Protein AF-A0A9D5IJ11-F1 (afdb_monomer_lite)

pLDDT: mean 72.85, std 23.55, range [18.84, 97.5]

Sequence (351 aa):
MVMSAFIVSEVTMSRAVAALATAEERANTYPTTGGNAFSDTAVALARAILAGDAAAAFGLADEIHESAQGSIDGLTMLGRKLYALNQRAIIARYGDRPDDDFQAIPEFTYDSAWAESADEGDWSFKEDECPKISALSCLLYQCSEGDVPNDPLYQRIQARLAVLNAEWKAGAAERAKTAATRAAERKAKERVKLLAENTHLVTKEAKPDWSSCRRAAENIRRELKRKFPGVKFSVTSDSFAGGNSIDVKWTDGPTERDVKAIAYRHSAGSFDGSTDSYNYAENVFGELFGQSKYVNCSREWTLEGVRKAYAKAHPGTQEVIDEGWYNRDYSNQDERSRIHWIRDAWNNCSL

Secondary structure (DSSP, 8-state):
---------HHHHHHHHHHHHS-STTS-------S--TTHHHHHHHHHHHS--SS---S--TTTTTT-SSSHHHHHHHHHHHHHHHHHHHHHHHTT---GGGSSPP-----THHHHS--S------TT--HHHHHHHHHHHHT-STTGGGSHHHHHHHHHHHHHHHHHHHTHHHHHHHHHHHHHHHHHHHHHHHHHHTTTSPPTTT-TTS-HHHHHHHHHHHHHHHHSTT--EEEEEEEETTEEEEEEEEESSS-HHHHHHHHGGGB-EEEETTTTEEEE---HHHHHH--BSEEEEEEE--HHHHHHHHHHHSTT------TTTTSS-TTSHHHHHHHHHHHHHHHH---

Structure (mmCIF, N/CA/C/O backbone):
data_AF-A0A9D5IJ11-F1
#
_entry.id   AF-A0A9D5IJ11-F1
#
loop_
_atom_site.group_PDB
_atom_site.id
_atom_site.type_symbol
_atom_site.label_atom_id
_atom_site.label_alt_id
_atom_site.label_comp_id
_atom_site.label_asym_id
_atom_site.label_entity_id
_atom_site.label_seq_id
_atom_site.pdbx_PDB_ins_code
_atom_site.Cartn_x
_atom_site.Cartn_y
_atom_site.Cartn_z
_atom_site.occupancy
_atom_site.B_iso_or_equiv
_atom_site.auth_seq_id
_atom_site.auth_comp_id
_atom_site.auth_asym_id
_atom_site.auth_atom_id
_atom_site.pdbx_PDB_model_num
ATOM 1 N N . MET A 1 1 ? 5.516 -29.830 -19.451 1.00 25.53 1 MET A N 1
ATOM 2 C CA . MET A 1 1 ? 4.993 -28.452 -19.349 1.00 25.53 1 MET A CA 1
ATOM 3 C C . MET A 1 1 ? 4.950 -27.904 -20.766 1.00 25.53 1 MET A C 1
ATOM 5 O O . MET A 1 1 ? 5.997 -27.682 -21.356 1.00 25.53 1 MET A O 1
ATOM 9 N N . VAL A 1 2 ? 3.761 -27.894 -21.368 1.00 18.84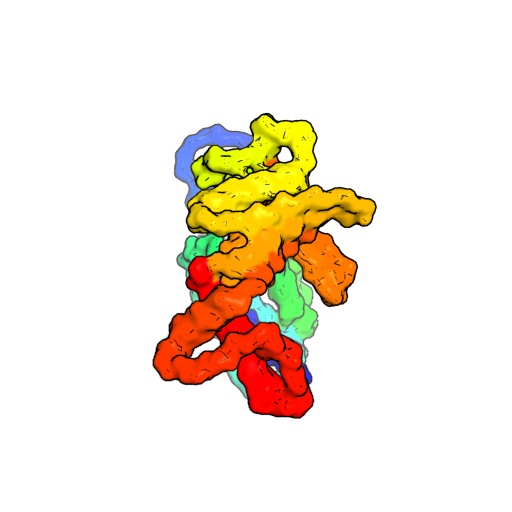 2 VAL A N 1
ATOM 10 C CA . VAL A 1 2 ? 3.538 -27.592 -22.789 1.00 18.84 2 VAL A CA 1
ATOM 11 C C . VAL A 1 2 ? 3.584 -26.072 -22.957 1.00 18.84 2 VAL A C 1
ATOM 13 O O . VAL A 1 2 ? 2.668 -25.387 -22.518 1.00 18.84 2 VAL A O 1
ATOM 16 N N . MET A 1 3 ? 4.671 -25.537 -23.518 1.00 20.62 3 MET A N 1
ATOM 17 C CA . MET A 1 3 ? 4.714 -24.145 -23.972 1.00 20.62 3 MET A CA 1
ATOM 18 C C . MET A 1 3 ? 3.955 -24.059 -25.296 1.00 20.62 3 MET A C 1
ATOM 20 O O . MET A 1 3 ? 4.459 -24.464 -26.342 1.00 20.62 3 MET A O 1
ATOM 24 N N . SER A 1 4 ? 2.716 -23.583 -25.228 1.00 21.80 4 SER A N 1
ATOM 25 C CA . SER A 1 4 ? 1.929 -23.179 -26.389 1.00 21.80 4 SER A CA 1
ATOM 26 C C . SER A 1 4 ? 2.720 -22.153 -27.207 1.00 21.80 4 SER A C 1
ATOM 28 O O . SER A 1 4 ? 3.256 -21.196 -26.647 1.00 21.80 4 SER A O 1
ATOM 30 N N . ALA A 1 5 ? 2.821 -22.375 -28.517 1.00 24.69 5 ALA A N 1
ATOM 31 C CA . ALA A 1 5 ? 3.492 -21.484 -29.454 1.00 24.69 5 ALA A CA 1
ATOM 32 C C . ALA A 1 5 ? 2.843 -20.091 -29.399 1.00 24.69 5 ALA A C 1
ATOM 34 O O . ALA A 1 5 ? 1.700 -19.915 -29.816 1.00 24.69 5 ALA A O 1
ATOM 35 N N . PHE A 1 6 ? 3.554 -19.106 -28.850 1.00 26.92 6 PHE A N 1
ATOM 36 C CA . PHE A 1 6 ? 3.141 -17.708 -28.922 1.00 26.92 6 PHE A CA 1
ATOM 37 C C . PHE A 1 6 ? 3.369 -17.219 -30.356 1.00 26.92 6 PHE A C 1
ATOM 39 O O . PHE A 1 6 ? 4.468 -16.804 -30.721 1.00 26.92 6 PHE A O 1
ATOM 46 N N . ILE A 1 7 ? 2.313 -17.311 -31.165 1.00 34.25 7 ILE A N 1
ATOM 47 C CA . ILE A 1 7 ? 2.142 -16.556 -32.408 1.00 34.25 7 ILE A CA 1
ATOM 48 C C . ILE A 1 7 ? 2.368 -15.075 -32.076 1.00 34.25 7 ILE A C 1
ATOM 50 O O . ILE A 1 7 ? 1.919 -14.598 -31.028 1.00 34.25 7 ILE A O 1
ATOM 54 N N . VAL A 1 8 ? 3.082 -14.348 -32.939 1.00 40.69 8 VAL A N 1
ATOM 55 C CA . VAL A 1 8 ? 3.222 -12.894 -32.810 1.00 40.69 8 VAL A CA 1
ATOM 56 C C . VAL A 1 8 ? 1.820 -12.301 -32.811 1.00 40.69 8 VAL A C 1
ATOM 58 O O . VAL A 1 8 ? 1.142 -12.322 -33.834 1.00 40.69 8 VAL A O 1
ATOM 61 N N . SER A 1 9 ? 1.353 -11.813 -31.661 1.00 47.53 9 SER A N 1
ATOM 62 C CA . SER A 1 9 ? 0.086 -11.092 -31.633 1.00 47.53 9 SER A CA 1
ATOM 63 C C . SER A 1 9 ? 0.200 -9.886 -32.563 1.00 47.53 9 SER A C 1
ATOM 65 O O . SER A 1 9 ? 1.250 -9.242 -32.624 1.00 47.53 9 SER A O 1
ATOM 67 N N . GLU A 1 10 ? -0.879 -9.559 -33.265 1.00 44.75 10 GLU A N 1
ATOM 68 C CA . GLU A 1 10 ? -0.991 -8.382 -34.138 1.00 44.75 10 GLU A CA 1
ATOM 69 C C . GLU A 1 10 ? -0.466 -7.104 -33.447 1.00 44.75 10 GLU A C 1
ATOM 71 O O . GLU A 1 10 ? 0.254 -6.296 -34.029 1.00 44.75 10 GLU A O 1
ATOM 76 N N . VAL A 1 11 ? -0.678 -7.015 -32.130 1.00 41.38 11 VAL A N 1
ATOM 77 C CA . VAL A 1 11 ? -0.171 -5.967 -31.232 1.00 41.38 11 VAL A CA 1
ATOM 78 C C . VAL A 1 11 ? 1.363 -5.864 -31.214 1.00 41.38 11 VAL A C 1
ATOM 80 O O . VAL A 1 11 ? 1.910 -4.762 -31.182 1.00 41.38 11 VAL A O 1
ATOM 83 N N . THR A 1 12 ? 2.083 -6.988 -31.226 1.00 45.78 12 THR A N 1
ATOM 84 C CA . THR A 1 12 ? 3.558 -7.012 -31.222 1.00 45.78 12 THR A CA 1
ATOM 85 C C . THR A 1 12 ? 4.122 -6.524 -32.562 1.00 45.78 12 THR A C 1
ATOM 87 O O . THR A 1 12 ? 5.082 -5.750 -32.572 1.00 45.78 12 THR A O 1
ATOM 90 N N . MET A 1 13 ? 3.490 -6.901 -33.681 1.00 53.03 13 MET A N 1
ATOM 91 C CA . MET A 1 13 ? 3.843 -6.434 -35.031 1.00 53.03 13 MET A CA 1
ATOM 92 C C . MET A 1 13 ? 3.615 -4.929 -35.187 1.00 53.03 13 MET A C 1
ATOM 94 O O . MET A 1 13 ? 4.540 -4.204 -35.556 1.00 53.03 13 MET A O 1
ATOM 98 N N . SER A 1 14 ? 2.428 -4.436 -34.829 1.00 49.81 14 SER A N 1
ATOM 99 C CA . SER A 1 14 ? 2.087 -3.013 -34.945 1.00 49.81 14 SER A CA 1
ATOM 100 C C . SER A 1 14 ? 3.003 -2.124 -34.096 1.00 49.81 14 SER A C 1
ATOM 102 O O . SER A 1 14 ? 3.437 -1.062 -34.545 1.00 49.81 14 SER A O 1
ATOM 104 N N . ARG A 1 15 ? 3.405 -2.582 -32.901 1.00 53.28 15 ARG A N 1
ATOM 105 C CA . ARG A 1 15 ? 4.372 -1.871 -32.042 1.00 53.28 15 ARG A CA 1
ATOM 106 C C . ARG A 1 15 ? 5.788 -1.857 -32.616 1.00 53.28 15 ARG A C 1
ATOM 108 O O . ARG A 1 15 ? 6.467 -0.838 -32.497 1.00 53.28 15 ARG A O 1
ATOM 115 N N . ALA A 1 16 ? 6.235 -2.948 -33.239 1.00 50.47 16 ALA A N 1
ATOM 116 C CA . ALA A 1 16 ? 7.531 -2.999 -33.915 1.00 50.47 16 ALA A CA 1
ATOM 117 C C . ALA A 1 16 ? 7.573 -2.034 -35.114 1.00 50.47 16 ALA A C 1
ATOM 119 O O . ALA A 1 16 ? 8.538 -1.286 -35.265 1.00 50.47 16 ALA A O 1
ATOM 120 N N . VAL A 1 17 ? 6.496 -1.981 -35.905 1.00 52.25 17 VAL A N 1
ATOM 121 C CA . VAL A 1 17 ? 6.341 -1.040 -37.026 1.00 52.25 17 VAL A CA 1
ATOM 122 C C . VAL A 1 17 ? 6.365 0.417 -36.532 1.00 52.25 17 VAL A C 1
ATOM 124 O O . VAL A 1 17 ? 7.157 1.220 -37.025 1.00 52.25 17 VAL A O 1
ATOM 127 N N . ALA A 1 18 ? 5.603 0.751 -35.485 1.00 52.31 18 ALA A N 1
ATOM 128 C CA . ALA A 1 18 ? 5.594 2.096 -34.894 1.00 52.31 18 ALA A CA 1
ATOM 129 C C . ALA A 1 18 ? 6.941 2.496 -34.246 1.00 52.31 18 ALA A C 1
ATOM 131 O O . ALA A 1 18 ? 7.345 3.663 -34.285 1.00 52.31 18 ALA A O 1
ATOM 132 N N . ALA A 1 19 ? 7.669 1.537 -33.660 1.00 48.94 19 ALA A N 1
ATOM 133 C CA . ALA A 1 19 ? 8.994 1.748 -33.073 1.00 48.94 19 ALA A CA 1
ATOM 134 C C . ALA A 1 19 ? 10.063 2.106 -34.116 1.00 48.94 19 ALA A C 1
ATOM 136 O O . ALA A 1 19 ? 10.954 2.909 -33.830 1.00 48.94 19 ALA A O 1
ATOM 137 N N . LEU A 1 20 ? 9.965 1.522 -35.313 1.00 49.28 20 LEU A N 1
ATOM 138 C CA . LEU A 1 20 ? 10.841 1.826 -36.443 1.00 49.28 20 LEU A CA 1
ATOM 139 C C . LEU A 1 20 ? 10.533 3.208 -37.051 1.00 49.28 20 LEU A C 1
ATOM 141 O O . LEU A 1 20 ? 11.452 3.861 -37.533 1.00 49.28 20 LEU A O 1
ATOM 145 N N . ALA A 1 21 ? 9.287 3.687 -36.953 1.00 45.53 21 ALA A N 1
ATOM 146 C CA . ALA A 1 21 ? 8.845 4.966 -37.521 1.00 45.53 2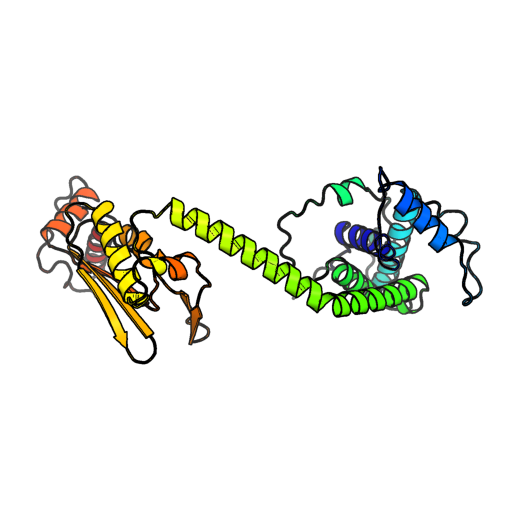1 ALA A CA 1
ATOM 147 C C . ALA A 1 21 ? 9.179 6.226 -36.680 1.00 45.53 21 ALA A C 1
ATOM 149 O O . ALA A 1 21 ? 9.302 7.315 -37.223 1.00 45.53 21 ALA A O 1
ATOM 150 N N . THR A 1 22 ? 9.344 6.118 -35.356 1.00 38.72 22 THR A N 1
ATOM 151 C CA . THR A 1 22 ? 9.439 7.266 -34.408 1.00 38.72 22 THR A CA 1
ATOM 152 C C . THR A 1 22 ? 10.877 7.658 -34.013 1.00 38.72 22 THR A C 1
ATOM 154 O O . THR A 1 22 ? 11.126 8.262 -32.972 1.00 38.72 22 THR A O 1
ATOM 157 N N . ALA A 1 23 ? 11.849 7.246 -34.815 1.00 36.94 23 ALA A N 1
ATOM 158 C CA . ALA A 1 23 ? 13.256 7.108 -34.462 1.00 36.94 23 ALA A CA 1
ATOM 159 C C . ALA A 1 23 ? 14.151 8.340 -34.664 1.00 36.94 23 ALA A C 1
ATOM 161 O O . ALA A 1 23 ? 15.265 8.359 -34.148 1.00 36.94 23 ALA A O 1
ATOM 162 N N . GLU A 1 24 ? 13.716 9.327 -35.439 1.00 41.06 24 GLU A N 1
ATOM 163 C CA . GLU A 1 24 ? 14.667 10.202 -36.141 1.00 41.06 24 GLU A CA 1
ATOM 164 C C . GLU A 1 24 ? 14.464 11.702 -35.829 1.00 41.06 24 GLU A C 1
ATOM 166 O O . GLU A 1 24 ? 15.187 12.567 -36.309 1.00 41.06 24 GLU A O 1
ATOM 171 N N 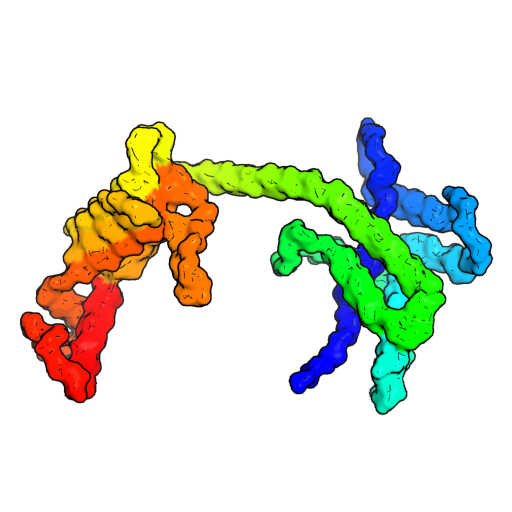. GLU A 1 25 ? 13.550 12.016 -34.905 1.00 36.78 25 GLU A N 1
ATOM 172 C CA . GLU A 1 25 ? 13.175 13.389 -34.531 1.00 36.78 25 GLU A CA 1
ATOM 173 C C . GLU A 1 25 ? 14.147 14.075 -33.534 1.00 36.78 25 GLU A C 1
ATOM 175 O O . GLU A 1 25 ? 14.065 15.280 -33.319 1.00 36.78 25 GLU A O 1
ATOM 180 N N . ARG A 1 26 ? 15.100 13.358 -32.907 1.00 32.50 26 ARG A N 1
ATOM 181 C CA . ARG A 1 26 ? 15.967 13.915 -31.833 1.00 32.50 26 ARG A CA 1
ATOM 182 C C . ARG A 1 26 ? 17.405 14.275 -32.223 1.00 32.50 26 ARG A C 1
ATOM 184 O O . ARG A 1 26 ? 18.167 14.690 -31.352 1.00 32.50 26 ARG A O 1
ATOM 191 N N . ALA A 1 27 ? 17.775 14.190 -33.500 1.00 29.59 27 ALA A N 1
ATOM 192 C CA . ALA A 1 27 ? 19.115 14.575 -33.956 1.00 29.59 27 ALA A CA 1
ATOM 193 C C . ALA A 1 27 ? 19.336 16.101 -34.096 1.00 29.59 27 ALA A C 1
ATOM 195 O O . ALA A 1 27 ? 20.455 16.507 -34.388 1.00 29.59 27 ALA A O 1
ATOM 196 N N . ASN A 1 28 ? 18.334 16.962 -33.854 1.00 29.11 28 ASN A N 1
ATOM 197 C CA . ASN A 1 28 ? 18.512 18.420 -33.919 1.00 29.11 28 ASN A CA 1
ATOM 198 C C . ASN A 1 28 ? 17.700 19.160 -32.843 1.00 29.11 28 ASN A C 1
ATOM 200 O O . ASN A 1 28 ? 16.478 19.254 -32.910 1.00 29.11 28 ASN A O 1
ATOM 204 N N . THR A 1 29 ? 18.381 19.718 -31.842 1.00 29.52 29 THR A N 1
ATOM 205 C CA . THR A 1 29 ? 17.773 20.508 -30.758 1.00 29.52 29 THR A CA 1
ATOM 206 C C . THR A 1 29 ? 17.910 22.035 -30.954 1.00 29.52 29 THR A C 1
ATOM 208 O O . THR A 1 29 ? 19.020 22.546 -30.842 1.00 29.52 29 THR A O 1
ATOM 211 N N . TYR A 1 30 ? 16.745 22.711 -31.087 1.00 23.48 30 TYR A N 1
ATOM 212 C CA . TYR A 1 30 ? 16.328 24.103 -30.716 1.00 23.48 30 TYR A CA 1
ATOM 213 C C . TYR A 1 30 ? 16.761 25.352 -31.543 1.00 23.48 30 TYR A C 1
ATOM 215 O O . TYR A 1 30 ? 17.849 25.332 -32.107 1.00 23.48 30 TYR A O 1
ATOM 223 N N . PRO A 1 31 ? 16.021 26.509 -31.519 1.00 35.62 31 PRO A N 1
ATOM 224 C CA . PRO A 1 31 ? 14.665 26.811 -31.019 1.00 35.62 31 PRO A CA 1
ATOM 225 C C . PRO A 1 31 ? 13.671 27.401 -32.068 1.00 35.62 31 PRO A C 1
ATOM 227 O O . PRO A 1 31 ? 13.989 27.684 -33.215 1.00 35.62 31 PRO A O 1
ATOM 230 N N . THR A 1 32 ? 12.440 27.567 -31.580 1.00 39.19 32 THR A N 1
ATOM 231 C CA . THR A 1 32 ? 11.119 27.886 -32.161 1.00 39.19 32 THR A CA 1
ATOM 232 C C . THR A 1 32 ? 10.932 29.185 -32.960 1.00 39.19 32 THR A C 1
ATOM 234 O O . THR A 1 32 ? 11.420 30.220 -32.520 1.00 39.19 32 THR A O 1
ATOM 237 N N . THR A 1 33 ? 9.976 29.171 -33.906 1.00 24.05 33 THR A N 1
ATOM 238 C CA . THR A 1 33 ? 8.869 30.158 -33.972 1.00 24.05 33 THR A CA 1
ATOM 239 C C . THR A 1 33 ? 7.657 29.618 -34.749 1.00 24.05 33 THR A C 1
ATOM 241 O O . THR A 1 33 ? 7.716 29.454 -35.957 1.00 24.05 33 THR A O 1
ATOM 244 N N . GLY A 1 34 ? 6.544 29.415 -34.033 1.00 29.05 34 GLY A N 1
ATOM 245 C CA . GLY A 1 34 ? 5.172 29.666 -34.502 1.00 29.05 34 GLY A CA 1
ATOM 246 C C . GLY A 1 34 ? 4.579 28.813 -35.635 1.00 29.05 34 GLY A C 1
ATOM 247 O O . GLY A 1 34 ? 4.848 29.056 -36.802 1.00 29.05 34 GLY A O 1
ATOM 248 N N . GLY A 1 35 ? 3.596 27.979 -35.274 1.00 28.22 35 GLY A N 1
ATOM 249 C CA . GLY A 1 35 ? 2.497 27.571 -36.162 1.00 28.22 35 GLY A CA 1
ATOM 250 C C . GLY A 1 35 ? 2.589 26.144 -36.708 1.00 28.22 35 GLY A C 1
ATOM 251 O O . GLY A 1 35 ? 3.567 25.793 -37.347 1.00 28.22 35 GLY A O 1
ATOM 252 N N . ASN A 1 36 ? 1.549 25.344 -36.428 1.00 35.75 36 ASN A N 1
ATOM 253 C CA . ASN A 1 36 ? 1.168 24.065 -37.055 1.00 35.75 36 ASN A CA 1
ATOM 254 C C . ASN A 1 36 ? 2.263 23.336 -37.864 1.00 35.75 36 ASN A C 1
ATOM 256 O O . ASN A 1 36 ? 2.316 23.476 -39.079 1.00 35.75 36 ASN A O 1
ATOM 260 N N . ALA A 1 37 ? 3.082 22.507 -37.206 1.00 28.45 37 ALA A N 1
ATOM 261 C CA . ALA A 1 37 ? 4.153 21.743 -37.866 1.00 28.45 37 ALA A CA 1
ATOM 262 C C . ALA A 1 37 ? 4.197 20.245 -37.488 1.00 28.45 37 ALA A C 1
ATOM 264 O O . ALA A 1 37 ? 5.209 19.583 -37.697 1.00 28.45 37 ALA A O 1
ATOM 265 N N . PHE A 1 38 ? 3.120 19.671 -36.939 1.00 25.36 38 PHE A N 1
ATOM 266 C CA . PHE A 1 38 ? 3.112 18.251 -36.545 1.00 25.36 38 PHE A CA 1
ATOM 267 C C . PHE A 1 38 ? 2.826 17.271 -37.705 1.00 25.36 38 PHE A C 1
ATOM 269 O O . PHE A 1 38 ? 3.164 16.099 -37.585 1.00 25.36 38 PHE A O 1
ATOM 276 N N . SER A 1 39 ? 2.283 17.723 -38.847 1.00 35.03 39 SER A N 1
ATOM 277 C CA . SER A 1 39 ? 2.065 16.867 -40.034 1.00 35.03 39 SER A CA 1
ATOM 278 C C . SER A 1 39 ? 3.219 16.899 -41.039 1.00 35.03 39 SER A C 1
ATOM 280 O O . SER A 1 39 ? 3.534 15.886 -41.658 1.00 35.03 39 SER A O 1
ATOM 282 N N . ASP A 1 40 ? 3.883 18.046 -41.182 1.00 30.16 40 ASP A N 1
ATOM 283 C CA . ASP A 1 40 ? 4.869 18.255 -42.252 1.00 30.16 40 ASP A CA 1
ATOM 284 C C . ASP A 1 40 ? 6.257 17.705 -41.887 1.00 30.16 40 ASP A C 1
ATOM 286 O O . ASP A 1 40 ? 7.052 17.354 -42.763 1.00 30.16 40 ASP A O 1
ATOM 290 N N . THR A 1 41 ? 6.521 17.534 -40.588 1.00 31.30 41 THR A N 1
ATOM 291 C CA . THR A 1 41 ? 7.804 17.052 -40.060 1.00 31.30 41 THR A CA 1
ATOM 292 C C . THR A 1 41 ? 7.983 15.541 -40.265 1.00 31.30 41 THR A C 1
ATOM 294 O O . THR A 1 41 ? 9.070 15.104 -40.629 1.00 31.30 41 THR A O 1
ATOM 297 N N . ALA A 1 42 ? 6.913 14.740 -40.167 1.00 30.59 42 ALA A N 1
ATOM 298 C CA . ALA A 1 42 ? 6.952 13.294 -40.428 1.00 30.59 42 ALA A CA 1
ATOM 299 C C . ALA A 1 42 ? 7.165 12.959 -41.921 1.00 30.59 42 ALA A C 1
ATOM 301 O O . ALA A 1 42 ? 7.845 11.992 -42.267 1.00 30.59 42 ALA A O 1
ATOM 302 N N . VAL A 1 43 ? 6.634 13.800 -42.818 1.00 34.56 43 VAL A N 1
ATOM 303 C CA . VAL A 1 43 ? 6.768 13.656 -44.278 1.00 34.56 43 VAL A CA 1
ATOM 304 C C . VAL A 1 43 ? 8.148 14.114 -44.768 1.00 34.56 43 VAL A C 1
ATOM 306 O O . VAL A 1 43 ? 8.718 13.496 -45.669 1.00 34.56 43 VAL A O 1
ATOM 309 N N . ALA A 1 44 ? 8.719 15.165 -44.171 1.00 33.47 44 ALA A N 1
ATOM 310 C CA . ALA A 1 44 ? 10.083 15.610 -44.465 1.00 33.47 44 ALA A CA 1
ATOM 311 C C . ALA A 1 44 ? 11.147 14.598 -43.995 1.00 33.47 44 ALA A C 1
ATOM 313 O O . ALA A 1 44 ? 12.151 14.398 -44.677 1.00 33.47 44 ALA A O 1
ATOM 314 N N . LEU A 1 45 ? 10.885 13.914 -42.879 1.00 34.69 45 LEU A N 1
ATOM 315 C CA . LEU A 1 45 ? 11.733 12.870 -42.300 1.00 34.69 45 LEU A CA 1
ATOM 316 C C . LEU A 1 45 ? 11.750 11.598 -43.162 1.00 34.69 45 LEU A C 1
ATOM 318 O O . LEU A 1 45 ? 12.812 11.103 -43.531 1.00 34.69 45 LEU A O 1
ATOM 322 N N . ALA A 1 46 ? 10.575 11.152 -43.620 1.00 33.12 46 ALA A N 1
ATOM 323 C CA . ALA A 1 46 ? 10.460 10.046 -44.571 1.00 33.12 46 ALA A CA 1
ATOM 324 C C . ALA A 1 46 ? 11.218 10.319 -45.887 1.00 33.12 46 ALA A C 1
ATOM 326 O O . ALA A 1 46 ? 11.860 9.420 -46.424 1.00 33.12 46 ALA A O 1
ATOM 327 N N . ARG A 1 47 ? 11.216 11.567 -46.382 1.00 34.78 47 ARG A N 1
ATOM 328 C CA . ARG A 1 47 ? 11.998 11.969 -47.568 1.00 34.78 47 ARG A CA 1
ATOM 329 C C . ARG A 1 47 ? 13.513 11.907 -47.345 1.00 34.78 47 ARG A C 1
ATOM 331 O O . ARG A 1 47 ? 14.225 11.562 -48.281 1.00 34.78 47 ARG A O 1
ATOM 338 N N . ALA A 1 48 ? 14.007 12.217 -46.144 1.00 33.19 48 ALA A N 1
ATOM 339 C CA . ALA A 1 48 ? 15.439 12.201 -45.829 1.00 33.19 48 ALA A CA 1
ATOM 340 C C . ALA A 1 48 ? 15.995 10.771 -45.686 1.00 33.19 48 ALA A C 1
ATOM 342 O O . ALA A 1 48 ? 17.073 10.483 -46.204 1.00 33.19 48 ALA A O 1
ATOM 343 N N . ILE A 1 49 ? 15.218 9.855 -45.095 1.00 34.66 49 ILE A N 1
ATOM 344 C CA . ILE A 1 49 ? 15.540 8.415 -45.011 1.00 34.66 49 ILE A CA 1
ATOM 345 C C . ILE A 1 49 ? 15.686 7.791 -46.407 1.00 34.66 49 ILE A C 1
ATOM 347 O O . ILE A 1 49 ? 16.526 6.919 -46.628 1.00 34.66 49 ILE A O 1
ATOM 351 N N . LEU A 1 50 ? 14.864 8.237 -47.360 1.00 34.91 50 LEU A N 1
ATOM 352 C CA . LEU A 1 50 ? 14.821 7.715 -48.728 1.00 34.91 50 LEU A CA 1
ATOM 353 C C . LEU A 1 50 ? 15.852 8.354 -49.667 1.00 34.91 50 LEU A C 1
ATOM 355 O O . LEU A 1 50 ? 16.146 7.774 -50.710 1.00 34.91 50 LEU A O 1
ATOM 359 N N . ALA A 1 51 ? 16.390 9.527 -49.320 1.00 33.91 51 ALA A N 1
ATOM 360 C CA . ALA A 1 51 ? 17.299 10.291 -50.176 1.00 33.91 51 ALA A CA 1
ATOM 361 C C . ALA A 1 51 ? 18.777 9.871 -50.077 1.00 33.91 51 ALA A C 1
ATOM 363 O O . ALA A 1 51 ? 19.571 10.326 -50.892 1.00 33.91 51 ALA A O 1
ATOM 364 N N . GLY A 1 52 ? 19.150 8.994 -49.135 1.00 37.81 52 GLY A N 1
ATOM 365 C CA . GLY A 1 52 ? 20.410 8.245 -49.195 1.00 37.81 52 GLY A CA 1
ATOM 366 C C . GLY A 1 52 ? 21.688 9.070 -49.409 1.00 37.81 52 GLY A C 1
ATOM 367 O O . GLY A 1 52 ? 22.457 8.759 -50.313 1.00 37.81 52 GLY A O 1
ATOM 368 N N . ASP A 1 53 ? 21.961 10.063 -48.562 1.00 29.88 53 ASP A N 1
ATOM 369 C CA . ASP A 1 53 ? 23.257 10.759 -48.537 1.00 29.88 53 ASP A CA 1
ATOM 370 C C . ASP A 1 53 ? 23.636 10.996 -47.060 1.00 29.88 53 ASP A C 1
ATOM 372 O O . ASP A 1 53 ? 22.935 11.696 -46.339 1.00 29.88 53 ASP A O 1
ATOM 376 N N . ALA A 1 54 ? 24.630 10.331 -46.469 1.00 26.11 54 ALA A N 1
ATOM 377 C CA . ALA A 1 54 ? 25.995 10.266 -46.956 1.00 26.11 54 ALA A CA 1
ATOM 378 C C . ALA A 1 54 ? 26.629 8.868 -46.848 1.00 26.11 54 ALA A C 1
ATOM 380 O O . ALA A 1 54 ? 26.842 8.325 -45.766 1.00 26.11 54 ALA A O 1
ATOM 381 N N . ALA A 1 55 ? 27.013 8.348 -48.013 1.00 27.39 55 ALA A N 1
ATOM 382 C CA . ALA A 1 55 ? 28.250 7.602 -48.230 1.00 27.39 55 ALA A CA 1
ATOM 383 C C . ALA A 1 55 ? 28.561 6.403 -47.303 1.00 27.39 55 ALA A C 1
ATOM 385 O O . ALA A 1 55 ? 29.544 6.436 -46.569 1.00 27.39 55 ALA A O 1
ATOM 386 N N . ALA A 1 56 ? 27.796 5.308 -47.419 1.00 25.38 56 ALA A N 1
ATOM 387 C CA . ALA A 1 56 ? 28.318 3.929 -47.492 1.00 25.38 56 ALA A CA 1
ATOM 388 C C . ALA A 1 56 ? 27.178 2.896 -47.433 1.00 25.38 56 ALA A C 1
ATOM 390 O O . ALA A 1 56 ? 26.626 2.661 -46.365 1.00 25.38 56 ALA A O 1
ATOM 391 N N . ALA A 1 57 ? 26.873 2.248 -48.561 1.00 24.27 57 ALA A N 1
ATOM 392 C CA . ALA A 1 57 ? 26.663 0.794 -48.680 1.00 24.27 57 ALA A CA 1
ATOM 393 C C . ALA A 1 57 ? 25.903 0.493 -49.980 1.00 24.27 57 ALA A C 1
ATOM 395 O O . ALA A 1 57 ? 24.708 0.739 -50.113 1.00 24.27 57 ALA A O 1
ATOM 396 N N . PHE A 1 58 ? 26.650 -0.024 -50.948 1.00 23.53 58 PHE A N 1
ATOM 397 C CA . PHE A 1 58 ? 26.201 -0.431 -52.272 1.00 23.53 58 PHE A CA 1
ATOM 398 C C . PHE A 1 58 ? 25.004 -1.402 -52.251 1.00 23.53 58 PHE A C 1
ATOM 400 O O . PHE A 1 58 ? 25.039 -2.417 -51.561 1.00 23.53 58 PHE A O 1
ATOM 407 N N . GLY A 1 59 ? 24.031 -1.131 -53.130 1.00 24.88 59 GLY A N 1
ATOM 408 C CA . GLY A 1 59 ? 23.410 -2.153 -53.979 1.00 24.88 59 GLY A CA 1
ATOM 409 C C . GLY A 1 59 ? 22.203 -2.914 -53.434 1.00 24.88 59 GLY A C 1
ATOM 410 O O . GLY A 1 59 ? 22.295 -4.124 -53.301 1.00 24.88 59 GLY A O 1
ATOM 411 N N . LEU A 1 60 ? 21.078 -2.231 -53.182 1.00 27.80 60 LEU A N 1
ATOM 412 C CA . LEU A 1 60 ? 19.714 -2.750 -53.444 1.00 27.80 60 LEU A CA 1
ATOM 413 C C . LEU A 1 60 ? 18.646 -1.642 -53.274 1.00 27.80 60 LEU A C 1
ATOM 415 O O . LEU A 1 60 ? 17.582 -1.854 -52.693 1.00 27.80 60 LEU A O 1
ATOM 419 N N . ALA A 1 61 ? 18.957 -0.414 -53.702 1.00 28.94 61 ALA A N 1
ATOM 420 C CA . ALA A 1 61 ? 18.030 0.711 -53.573 1.00 28.94 61 ALA A CA 1
ATOM 421 C C . ALA A 1 61 ? 16.818 0.580 -54.516 1.00 28.94 61 ALA A C 1
ATOM 423 O O . ALA A 1 61 ? 15.746 1.072 -54.181 1.00 28.94 61 ALA A O 1
ATOM 424 N N . ASP A 1 62 ? 16.936 -0.153 -55.624 1.00 28.62 62 ASP A N 1
ATOM 425 C CA . ASP A 1 62 ? 15.940 -0.088 -56.700 1.00 28.62 62 ASP A CA 1
ATOM 426 C C . ASP A 1 62 ? 14.621 -0.836 -56.423 1.00 28.62 62 ASP A C 1
ATOM 428 O O . ASP A 1 62 ? 13.597 -0.455 -56.974 1.00 28.62 62 ASP A O 1
ATOM 432 N N . GLU A 1 63 ? 14.569 -1.816 -55.511 1.00 32.62 63 GLU A N 1
ATOM 433 C CA . GLU A 1 63 ? 13.319 -2.567 -55.240 1.00 32.62 63 GLU A CA 1
ATOM 434 C C . GLU A 1 63 ? 12.490 -2.040 -54.053 1.00 32.62 63 GLU A C 1
ATOM 436 O O . GLU A 1 63 ? 11.344 -2.444 -53.857 1.00 32.62 63 GLU A O 1
ATOM 441 N N . ILE A 1 64 ? 13.034 -1.128 -53.241 1.00 32.41 64 ILE A N 1
ATOM 442 C CA . ILE A 1 64 ? 12.297 -0.506 -52.120 1.00 32.41 64 ILE A CA 1
ATOM 443 C C . ILE A 1 64 ? 11.907 0.942 -52.450 1.00 32.41 64 ILE A C 1
ATOM 445 O O . ILE A 1 64 ? 10.927 1.452 -51.904 1.00 32.41 64 ILE A O 1
ATOM 449 N N . HIS A 1 65 ? 12.612 1.590 -53.381 1.00 32.12 65 HIS A N 1
ATOM 450 C CA . HIS A 1 65 ? 12.376 2.990 -53.735 1.00 32.12 65 HIS A CA 1
ATOM 451 C C . HIS A 1 65 ? 11.034 3.218 -54.452 1.00 32.12 65 HIS A C 1
ATOM 453 O O . HIS A 1 65 ? 10.421 4.266 -54.271 1.00 32.12 65 HIS A O 1
ATOM 459 N N . GLU A 1 66 ? 10.516 2.225 -55.184 1.00 32.50 66 GLU A N 1
ATOM 460 C CA . GLU A 1 66 ? 9.272 2.377 -55.956 1.00 32.50 66 GLU A CA 1
ATOM 461 C C . GLU A 1 66 ? 7.970 2.249 -55.134 1.00 32.50 66 GLU A C 1
ATOM 463 O O . GLU A 1 66 ? 6.896 2.535 -55.654 1.00 32.50 66 GLU A O 1
ATOM 468 N N . SER A 1 67 ? 8.024 1.881 -53.844 1.00 35.91 67 SER A N 1
ATOM 469 C CA . SER A 1 67 ? 6.812 1.651 -53.019 1.00 35.91 67 SER A CA 1
ATOM 470 C C . SER A 1 67 ? 6.767 2.389 -51.678 1.00 35.91 67 SER A C 1
ATOM 472 O O . SER A 1 67 ? 5.835 2.196 -50.901 1.00 35.91 67 SER A O 1
ATOM 474 N N . ALA A 1 68 ? 7.739 3.252 -51.386 1.00 36.75 68 ALA A N 1
ATOM 475 C CA . ALA A 1 68 ? 7.876 3.869 -50.070 1.00 36.75 68 ALA A CA 1
ATOM 476 C C . ALA A 1 68 ? 7.738 5.396 -50.115 1.00 36.75 68 ALA A C 1
ATOM 478 O O . ALA A 1 68 ? 8.584 6.116 -49.607 1.00 36.75 68 ALA A O 1
ATOM 479 N N . GLN A 1 69 ? 6.647 5.925 -50.666 1.00 37.06 69 GLN A N 1
ATOM 480 C CA . GLN A 1 69 ? 6.100 7.151 -50.073 1.00 37.06 69 GLN A CA 1
ATOM 481 C C . GLN A 1 69 ? 5.410 6.718 -48.775 1.00 37.06 69 GLN A C 1
ATOM 483 O O . GLN A 1 69 ? 4.814 5.649 -48.761 1.00 37.06 69 GLN A O 1
ATOM 488 N N . GLY A 1 70 ? 5.535 7.475 -47.681 1.00 48.72 70 GLY A N 1
ATOM 489 C CA . GLY A 1 70 ? 4.985 7.144 -46.355 1.00 48.72 70 GLY A CA 1
ATOM 490 C C . GLY A 1 70 ? 3.453 7.070 -46.304 1.00 48.72 70 GLY A C 1
ATOM 491 O O . GLY A 1 70 ? 2.819 7.852 -45.604 1.00 48.72 70 GLY A O 1
ATOM 492 N N . SER A 1 71 ? 2.864 6.151 -47.061 1.00 50.78 71 SER A N 1
ATOM 493 C CA . SER A 1 71 ? 1.462 5.782 -47.046 1.00 50.78 71 SER A CA 1
ATOM 494 C C . SER A 1 71 ? 1.256 4.606 -46.093 1.00 50.78 71 SER A C 1
ATOM 496 O O . SER A 1 71 ? 2.185 3.868 -45.745 1.00 50.78 71 SER A O 1
ATOM 498 N N .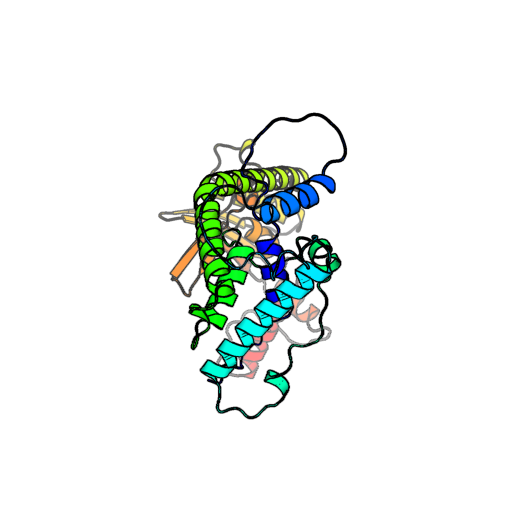 ILE A 1 72 ? 0.004 4.410 -45.691 1.00 53.69 72 ILE A N 1
ATOM 499 C CA . ILE A 1 72 ? -0.465 3.215 -44.978 1.00 53.69 72 ILE A CA 1
ATOM 500 C C . ILE A 1 72 ? 0.005 1.923 -45.684 1.00 53.69 72 ILE A C 1
ATOM 502 O O . ILE A 1 72 ? 0.295 0.926 -45.017 1.00 53.69 72 ILE A O 1
ATOM 506 N N . ASP A 1 73 ? 0.189 1.954 -47.007 1.00 60.72 73 ASP A N 1
ATOM 507 C CA . ASP A 1 73 ? 0.671 0.820 -47.804 1.00 60.72 73 ASP A CA 1
ATOM 508 C C . ASP A 1 73 ? 2.130 0.462 -47.494 1.00 60.72 73 ASP A C 1
ATOM 510 O O . ASP A 1 73 ? 2.472 -0.718 -47.415 1.00 60.72 73 ASP A O 1
ATOM 514 N N . GLY A 1 74 ? 2.985 1.455 -47.232 1.00 57.25 74 GLY A N 1
ATOM 515 C CA . GLY A 1 74 ? 4.384 1.237 -46.856 1.00 57.25 74 GLY A CA 1
ATOM 516 C C . GLY A 1 74 ? 4.535 0.568 -45.484 1.00 57.25 74 GLY A C 1
ATOM 517 O O . GLY A 1 74 ? 5.317 -0.373 -45.327 1.00 57.25 74 GLY A O 1
ATOM 518 N N . LEU A 1 75 ? 3.747 0.995 -44.490 1.00 60.00 75 LEU A N 1
ATOM 519 C CA . LEU A 1 75 ? 3.731 0.381 -43.150 1.00 60.00 75 LEU A CA 1
ATOM 520 C C . LEU A 1 75 ? 3.109 -1.019 -43.173 1.00 60.00 75 LEU A C 1
ATOM 522 O O . LEU A 1 75 ? 3.605 -1.933 -42.512 1.00 60.00 75 LEU A O 1
ATOM 526 N N . THR A 1 76 ? 2.076 -1.204 -43.995 1.00 66.06 76 THR A N 1
ATOM 527 C CA . THR A 1 76 ? 1.484 -2.515 -44.275 1.00 66.06 76 THR A CA 1
ATOM 528 C C . THR A 1 76 ? 2.515 -3.460 -44.893 1.00 66.06 76 THR A C 1
ATOM 530 O O . THR A 1 76 ? 2.676 -4.593 -44.437 1.00 66.06 76 THR A O 1
ATOM 533 N N . MET A 1 77 ? 3.274 -2.989 -45.885 1.00 66.94 77 MET A N 1
ATOM 534 C CA . MET A 1 77 ? 4.327 -3.767 -46.538 1.00 66.94 77 MET A CA 1
ATOM 535 C C . MET A 1 77 ? 5.443 -4.150 -45.563 1.00 66.94 77 MET A C 1
ATOM 537 O O . MET A 1 77 ? 5.898 -5.295 -45.562 1.00 66.94 77 MET A O 1
ATOM 541 N N . LEU A 1 78 ? 5.871 -3.220 -44.704 1.00 67.94 78 LEU A N 1
ATOM 542 C CA . LEU A 1 78 ? 6.851 -3.507 -43.660 1.00 67.94 78 LEU A CA 1
ATOM 543 C C . LEU A 1 78 ? 6.334 -4.586 -42.705 1.00 67.94 78 LEU A C 1
ATOM 545 O O . LEU A 1 78 ? 7.036 -5.568 -42.479 1.00 67.94 78 LEU A O 1
ATOM 549 N N . GLY A 1 79 ? 5.104 -4.449 -42.205 1.00 69.25 79 GLY A N 1
ATOM 550 C CA . GLY A 1 79 ? 4.477 -5.466 -41.366 1.00 69.25 79 GLY A CA 1
ATOM 551 C C . GLY A 1 79 ? 4.488 -6.842 -42.035 1.00 69.25 79 GLY A C 1
ATOM 552 O O . GLY A 1 79 ? 4.918 -7.819 -41.423 1.00 69.25 79 GLY A O 1
ATOM 553 N N . ARG A 1 80 ? 4.084 -6.931 -43.310 1.00 72.56 80 ARG A N 1
ATOM 554 C CA . ARG A 1 80 ? 4.078 -8.199 -44.066 1.00 72.56 80 ARG A CA 1
ATOM 555 C C . ARG A 1 80 ? 5.474 -8.810 -44.172 1.00 72.56 80 ARG A C 1
ATOM 557 O O . ARG A 1 80 ? 5.627 -10.015 -43.987 1.00 72.56 80 ARG A O 1
ATOM 564 N N . LYS A 1 81 ? 6.505 -7.991 -44.405 1.00 76.44 81 LYS A N 1
ATOM 565 C CA . LYS A 1 81 ? 7.904 -8.449 -44.436 1.00 76.44 81 LYS A CA 1
ATOM 566 C C . LYS A 1 81 ? 8.378 -8.959 -43.072 1.00 76.44 81 LYS A C 1
ATOM 568 O O . LYS A 1 81 ? 9.054 -9.983 -43.018 1.00 76.44 81 LYS A O 1
ATOM 573 N N . LEU A 1 82 ? 8.003 -8.299 -41.973 1.00 77.81 82 LEU A N 1
ATOM 574 C CA . LEU A 1 82 ? 8.314 -8.777 -40.621 1.00 77.81 82 LEU A CA 1
ATOM 575 C C . LEU A 1 82 ? 7.608 -10.108 -40.319 1.00 77.81 82 LEU A C 1
ATOM 577 O O . LEU A 1 82 ? 8.207 -10.996 -39.715 1.00 77.81 82 LEU A O 1
ATOM 581 N N . TYR A 1 83 ? 6.355 -10.263 -40.754 1.00 77.62 83 TYR A N 1
ATOM 582 C CA . TYR A 1 83 ? 5.609 -11.511 -40.598 1.00 77.62 83 TYR A CA 1
ATOM 583 C C . TYR A 1 83 ? 6.262 -12.653 -41.388 1.00 77.62 83 TYR A C 1
ATOM 585 O O . TYR A 1 83 ? 6.479 -13.734 -40.847 1.00 77.62 83 TYR A O 1
ATOM 593 N N . ALA A 1 84 ? 6.660 -12.401 -42.639 1.00 78.69 84 ALA A N 1
ATOM 594 C CA . ALA A 1 84 ? 7.388 -13.370 -43.460 1.00 78.69 84 ALA A CA 1
ATOM 595 C C . ALA A 1 84 ? 8.719 -13.799 -42.816 1.00 78.69 84 ALA A C 1
ATOM 597 O O . ALA A 1 84 ? 9.073 -14.979 -42.828 1.00 78.69 84 ALA A O 1
ATOM 598 N N . LEU A 1 85 ? 9.440 -12.847 -42.215 1.00 78.62 85 LEU A N 1
ATOM 599 C CA . LEU A 1 85 ? 10.674 -13.100 -41.470 1.00 78.62 85 LEU A CA 1
ATOM 600 C C . LEU A 1 85 ? 10.427 -14.042 -40.279 1.00 78.62 85 LEU A C 1
ATOM 602 O O . LEU A 1 85 ? 11.178 -14.993 -40.066 1.00 78.62 85 LEU A O 1
ATOM 606 N N . ASN A 1 86 ? 9.344 -13.807 -39.534 1.00 82.62 86 ASN A N 1
ATOM 607 C CA . ASN A 1 86 ? 8.939 -14.654 -38.418 1.00 82.62 86 ASN A CA 1
ATOM 608 C C . ASN A 1 86 ? 8.520 -16.058 -38.871 1.00 82.62 86 ASN A C 1
ATOM 610 O O . ASN A 1 86 ? 8.953 -17.037 -38.269 1.00 82.62 86 ASN A O 1
ATOM 614 N N . GLN A 1 87 ? 7.756 -16.167 -39.961 1.00 79.44 87 GLN A N 1
ATOM 615 C CA . GLN A 1 87 ? 7.348 -17.457 -40.518 1.00 79.44 87 GLN A CA 1
ATOM 616 C C . GLN A 1 87 ? 8.545 -18.307 -40.946 1.00 79.44 87 GLN A C 1
ATOM 618 O O . GLN A 1 87 ? 8.614 -19.485 -40.604 1.00 79.44 87 GLN A O 1
ATOM 623 N N . ARG A 1 88 ? 9.547 -17.710 -41.605 1.00 84.06 88 ARG A N 1
ATOM 624 C CA . ARG A 1 88 ? 10.795 -18.416 -41.947 1.00 84.06 88 ARG A CA 1
ATOM 625 C C . ARG A 1 88 ? 11.492 -18.992 -40.713 1.00 84.06 88 ARG A C 1
ATOM 627 O O . ARG A 1 88 ? 11.935 -20.137 -40.747 1.00 84.06 88 ARG A O 1
ATOM 634 N N . ALA A 1 89 ? 11.537 -18.240 -39.613 1.00 84.25 89 ALA A N 1
ATOM 635 C CA . ALA A 1 89 ? 12.134 -18.711 -38.365 1.00 84.25 89 ALA A CA 1
ATOM 636 C C . ALA A 1 89 ? 11.297 -19.813 -37.691 1.00 84.25 89 ALA A C 1
ATOM 638 O O . ALA A 1 89 ? 11.853 -20.780 -37.175 1.00 84.25 89 ALA A O 1
ATOM 639 N N . ILE A 1 90 ? 9.964 -19.708 -37.729 1.00 79.38 90 ILE A N 1
ATOM 640 C CA . ILE A 1 90 ? 9.043 -20.747 -37.240 1.00 79.38 90 ILE A CA 1
ATOM 641 C C . ILE A 1 90 ? 9.232 -22.043 -38.031 1.00 79.38 90 ILE A C 1
ATOM 643 O O . ILE A 1 90 ? 9.375 -23.098 -37.419 1.00 79.38 90 ILE A O 1
ATOM 647 N N . ILE A 1 91 ? 9.285 -21.972 -39.363 1.00 80.94 91 ILE A N 1
ATOM 648 C CA . ILE A 1 91 ? 9.505 -23.134 -40.236 1.00 80.94 91 ILE A CA 1
ATOM 649 C C . ILE A 1 91 ? 10.870 -23.765 -39.947 1.00 80.94 91 ILE A C 1
ATOM 651 O O . ILE A 1 91 ? 10.957 -24.979 -39.790 1.00 80.94 91 ILE A O 1
ATOM 655 N N . ALA A 1 92 ? 11.924 -22.960 -39.795 1.00 84.88 92 ALA A N 1
ATOM 656 C CA . ALA A 1 92 ? 13.244 -23.466 -39.421 1.00 84.88 92 ALA A CA 1
ATOM 657 C C . ALA A 1 92 ? 13.244 -24.170 -38.050 1.00 84.88 92 ALA A C 1
ATOM 659 O O . ALA A 1 92 ? 13.955 -25.156 -37.864 1.00 84.88 92 ALA A O 1
ATOM 660 N N . ARG A 1 93 ? 12.437 -23.688 -37.094 1.00 83.00 93 ARG A N 1
ATOM 661 C CA . ARG A 1 93 ? 12.350 -24.238 -35.732 1.00 83.00 93 ARG A CA 1
ATOM 662 C C . ARG A 1 93 ? 11.424 -25.454 -35.613 1.00 83.00 93 ARG A C 1
ATOM 664 O O . ARG A 1 93 ? 11.661 -26.311 -34.764 1.00 83.00 93 ARG A O 1
ATOM 671 N N . TYR A 1 94 ? 10.355 -25.517 -36.406 1.00 81.00 94 TYR A N 1
ATOM 672 C CA . TYR A 1 94 ? 9.244 -26.463 -36.233 1.00 81.00 94 TYR A CA 1
ATOM 673 C C . TYR A 1 94 ? 8.856 -27.219 -37.514 1.00 81.00 94 TYR A C 1
ATOM 675 O O . TYR A 1 94 ? 7.754 -27.764 -37.557 1.00 81.00 94 TYR A O 1
ATOM 683 N N . GLY A 1 95 ? 9.727 -27.264 -38.529 1.00 67.50 95 GLY A N 1
ATOM 684 C CA . GLY A 1 95 ? 9.470 -27.731 -39.906 1.00 67.50 95 GLY A CA 1
ATOM 685 C C . GLY A 1 95 ? 8.877 -29.134 -40.110 1.00 67.50 95 GLY A C 1
ATOM 686 O O . GLY A 1 95 ? 8.579 -29.495 -41.243 1.00 67.50 95 GLY A O 1
ATOM 687 N N . ASP A 1 96 ? 8.635 -29.886 -39.037 1.00 64.12 96 ASP A N 1
ATOM 688 C CA . ASP A 1 96 ? 7.947 -31.180 -39.047 1.00 64.12 96 ASP A CA 1
ATOM 689 C C . ASP A 1 96 ? 6.431 -31.070 -38.740 1.00 64.12 96 ASP A C 1
ATOM 691 O O . ASP A 1 96 ? 5.756 -32.092 -38.598 1.00 64.12 96 ASP A O 1
ATOM 695 N N . ARG A 1 97 ? 5.867 -29.857 -38.589 1.00 57.84 97 ARG A N 1
ATOM 696 C CA . ARG A 1 97 ? 4.423 -29.649 -38.341 1.00 57.84 97 ARG A CA 1
ATOM 697 C C . ARG A 1 97 ? 3.648 -29.371 -39.641 1.00 57.84 97 ARG A C 1
ATOM 699 O O . ARG A 1 97 ? 3.943 -28.376 -40.296 1.00 57.84 97 ARG A O 1
ATOM 706 N N . PRO A 1 98 ? 2.640 -30.190 -39.994 1.00 47.16 98 PRO A N 1
ATOM 707 C CA . PRO A 1 98 ? 1.917 -30.113 -41.265 1.00 47.16 98 PRO A CA 1
ATOM 708 C C . PRO A 1 98 ? 0.650 -29.240 -41.196 1.00 47.16 98 PRO A C 1
ATOM 710 O O . PRO A 1 98 ? -0.334 -29.547 -41.863 1.00 47.16 98 PRO A O 1
ATOM 713 N N . ASP A 1 99 ? 0.626 -28.193 -40.371 1.00 55.25 99 ASP A N 1
ATOM 714 C CA . ASP A 1 99 ? -0.546 -27.317 -40.308 1.00 55.25 99 ASP A CA 1
ATOM 715 C C . ASP A 1 99 ? -0.405 -26.241 -41.403 1.00 55.25 99 ASP A C 1
ATOM 717 O O . ASP A 1 99 ? 0.437 -25.344 -41.313 1.00 55.25 99 ASP A O 1
ATOM 721 N N . ASP A 1 100 ? -1.210 -26.349 -42.463 1.00 53.94 100 ASP A N 1
ATOM 722 C CA . ASP A 1 100 ? -1.191 -25.471 -43.649 1.00 53.94 100 ASP A CA 1
ATOM 723 C C . ASP A 1 100 ? -1.392 -23.972 -43.316 1.00 53.94 100 ASP A C 1
ATOM 725 O O . ASP A 1 100 ? -1.009 -23.092 -44.093 1.00 53.94 100 ASP A O 1
ATOM 729 N N . ASP A 1 101 ? -1.913 -23.667 -42.123 1.00 55.28 101 ASP A N 1
ATOM 730 C CA . ASP A 1 101 ? -2.178 -22.312 -41.623 1.00 55.28 101 ASP A CA 1
ATOM 731 C C . ASP A 1 101 ? -0.908 -21.456 -41.422 1.00 55.28 101 ASP A C 1
ATOM 733 O O . ASP A 1 101 ? -0.999 -20.231 -41.343 1.00 55.28 101 ASP A O 1
ATOM 737 N N . PHE A 1 102 ? 0.290 -22.056 -41.356 1.00 53.78 102 PHE A N 1
ATOM 738 C CA . PHE A 1 102 ? 1.549 -21.313 -41.171 1.00 53.78 102 PHE A CA 1
ATOM 739 C C . PHE A 1 102 ? 2.152 -20.770 -42.477 1.00 53.78 102 PHE A C 1
ATOM 741 O O . PHE A 1 102 ? 3.044 -19.925 -42.440 1.00 53.78 102 PHE A O 1
ATOM 748 N N . GLN A 1 103 ? 1.695 -21.225 -43.647 1.00 55.09 103 GLN A N 1
ATOM 749 C CA . GLN A 1 103 ? 2.345 -20.873 -44.917 1.00 55.09 103 GLN A CA 1
ATOM 750 C C . GLN A 1 103 ? 1.797 -19.589 -45.559 1.00 55.09 103 GLN A C 1
ATOM 752 O O . GLN A 1 103 ? 2.485 -18.971 -46.374 1.00 55.09 103 GLN A O 1
ATOM 757 N N . ALA A 1 104 ? 0.592 -19.151 -45.186 1.00 61.25 104 ALA A N 1
ATOM 758 C CA . ALA A 1 104 ? -0.014 -17.937 -45.722 1.00 61.25 104 ALA A CA 1
ATOM 759 C C . ALA A 1 104 ? 0.292 -16.719 -44.835 1.00 61.25 104 ALA A C 1
ATOM 761 O O . ALA A 1 104 ? -0.021 -16.699 -43.647 1.00 61.25 104 ALA A O 1
ATOM 762 N N . ILE A 1 105 ? 0.870 -15.664 -45.421 1.00 60.38 105 ILE A N 1
ATOM 763 C CA . ILE A 1 105 ? 0.907 -14.347 -44.772 1.00 60.38 105 ILE A CA 1
ATOM 764 C C . ILE A 1 105 ? -0.541 -13.837 -44.740 1.00 60.38 105 ILE A C 1
ATOM 766 O O . ILE A 1 105 ? -1.126 -13.688 -45.817 1.00 60.38 105 ILE A O 1
ATOM 770 N N . PRO A 1 106 ? -1.137 -13.576 -43.562 1.00 65.69 106 PRO A N 1
ATOM 771 C CA . PRO A 1 106 ? -2.507 -13.098 -43.486 1.00 65.69 106 PRO A CA 1
ATOM 772 C C . PRO A 1 106 ? -2.629 -11.755 -44.203 1.00 65.69 106 PRO A C 1
ATOM 774 O O . PRO A 1 106 ? -1.710 -10.930 -44.192 1.00 65.69 106 PRO A O 1
ATOM 777 N N . GLU A 1 107 ? -3.775 -11.523 -44.834 1.00 67.81 107 GLU A N 1
ATOM 778 C CA . GLU A 1 107 ? -4.069 -10.217 -45.400 1.00 67.81 107 GLU A 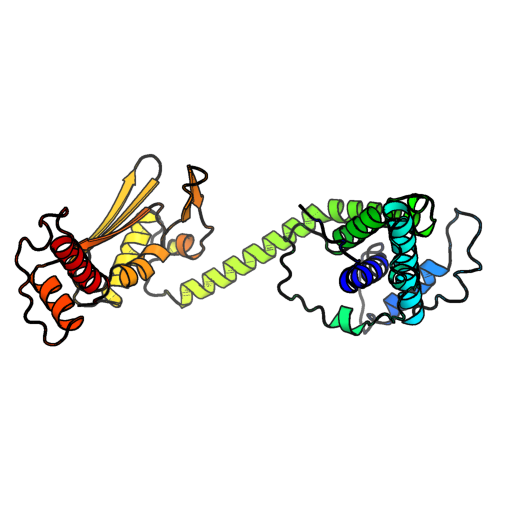CA 1
ATOM 779 C C . GLU A 1 107 ? -4.374 -9.249 -44.254 1.00 67.81 107 GLU A C 1
ATOM 781 O O . GLU A 1 107 ? -5.399 -9.354 -43.587 1.00 67.81 107 GLU A O 1
ATOM 786 N N . PHE A 1 108 ? -3.451 -8.324 -44.000 1.00 65.06 108 PHE A N 1
ATOM 787 C CA . PHE A 1 108 ? -3.659 -7.232 -43.057 1.00 65.06 108 PHE A CA 1
ATOM 788 C C . PHE A 1 108 ? -3.214 -5.902 -43.653 1.00 65.06 108 PHE A C 1
ATOM 790 O O . PHE A 1 108 ? -2.416 -5.859 -44.604 1.00 65.06 108 PHE A O 1
ATOM 797 N N . THR A 1 109 ? -3.737 -4.838 -43.050 1.00 63.03 109 THR A N 1
ATOM 798 C CA . THR A 1 109 ? -3.434 -3.439 -43.340 1.00 63.03 109 THR A CA 1
ATOM 799 C C . THR A 1 109 ? -3.067 -2.764 -42.029 1.00 63.03 109 THR A C 1
ATOM 801 O O . THR A 1 109 ? -3.699 -3.005 -41.004 1.00 63.03 109 THR A O 1
ATOM 804 N N . TYR A 1 110 ? -2.022 -1.944 -42.044 1.00 58.50 110 TYR A N 1
ATOM 805 C CA . TYR A 1 110 ? -1.655 -1.153 -40.879 1.00 58.50 110 TYR A CA 1
ATOM 806 C C . TYR A 1 110 ? -2.752 -0.124 -40.582 1.00 58.50 110 TYR A C 1
ATOM 808 O O . TYR A 1 110 ? -3.098 0.675 -41.450 1.00 58.50 110 TYR A O 1
ATOM 816 N N . ASP A 1 111 ? -3.265 -0.123 -39.354 1.00 60.00 111 ASP A N 1
ATOM 817 C CA . ASP A 1 111 ? -4.250 0.851 -38.891 1.00 60.00 111 ASP A CA 1
ATOM 818 C C . ASP A 1 111 ? -3.589 1.872 -37.954 1.00 60.00 111 ASP A C 1
ATOM 820 O O . ASP A 1 111 ? -3.130 1.540 -36.857 1.00 60.00 111 ASP A O 1
ATOM 824 N N . SER A 1 112 ? -3.535 3.134 -38.387 1.00 52.50 112 SER A N 1
ATOM 825 C CA . SER A 1 112 ? -3.012 4.231 -37.571 1.00 52.50 112 SER A CA 1
ATOM 826 C C . SER A 1 112 ? -3.934 4.592 -36.405 1.00 52.50 112 SER A C 1
ATOM 828 O O . SER A 1 112 ? -3.438 5.096 -35.398 1.00 52.50 112 SER A O 1
ATOM 830 N N . ALA A 1 113 ? -5.235 4.285 -36.482 1.00 50.34 113 ALA A N 1
ATOM 831 C CA . ALA A 1 113 ? -6.186 4.566 -35.408 1.00 50.34 113 ALA A CA 1
ATOM 832 C C . ALA A 1 113 ? -5.839 3.797 -34.125 1.00 50.34 113 ALA A C 1
ATOM 834 O O . ALA A 1 113 ? -6.038 4.320 -33.036 1.00 50.34 113 ALA A O 1
ATOM 835 N N . TRP A 1 114 ? -5.225 2.613 -34.237 1.00 46.16 114 TRP A N 1
ATOM 836 C CA . TRP A 1 114 ? -4.709 1.847 -33.093 1.00 46.16 114 TRP A CA 1
ATOM 837 C C . TRP A 1 114 ? -3.489 2.485 -32.419 1.00 46.16 114 TRP A C 1
ATOM 839 O O . TRP A 1 114 ? -3.285 2.308 -31.218 1.00 46.16 114 TRP A O 1
ATOM 849 N N . ALA A 1 115 ? -2.657 3.204 -33.176 1.00 44.53 115 ALA A N 1
ATOM 850 C CA . ALA A 1 115 ? -1.519 3.936 -32.622 1.00 44.53 115 ALA A CA 1
ATOM 851 C C . ALA A 1 115 ? -1.971 5.214 -31.894 1.00 44.53 115 ALA A C 1
ATOM 853 O O . ALA A 1 115 ? -1.321 5.626 -30.937 1.00 44.53 115 ALA A O 1
ATOM 854 N N . GLU A 1 116 ? -3.088 5.802 -32.330 1.00 36.84 116 GLU A N 1
ATOM 855 C CA . GLU A 1 116 ? -3.696 7.008 -31.755 1.00 36.84 116 GLU A CA 1
ATOM 856 C C . GLU A 1 116 ? -4.661 6.701 -30.596 1.00 36.84 116 GLU A C 1
ATOM 858 O O . GLU A 1 116 ? -4.747 7.486 -29.658 1.00 36.84 116 GLU A O 1
ATOM 863 N N . SER A 1 117 ? -5.349 5.551 -30.617 1.00 36.94 117 SER A N 1
ATOM 864 C CA . SER A 1 117 ? -6.256 5.086 -29.553 1.00 36.94 117 SER A CA 1
ATOM 865 C C . SER A 1 117 ? -5.555 4.293 -28.453 1.00 36.94 117 SER A C 1
ATOM 867 O O . SER A 1 117 ? -6.195 3.892 -27.478 1.00 36.94 117 SER A O 1
ATOM 869 N N . ALA A 1 118 ? -4.256 4.024 -28.601 1.00 42.19 118 ALA A N 1
ATOM 870 C CA . ALA A 1 118 ? -3.403 3.614 -27.498 1.00 42.19 118 ALA A CA 1
ATOM 871 C C . ALA A 1 118 ? -3.169 4.831 -26.592 1.00 42.19 118 ALA A C 1
ATOM 873 O O . ALA A 1 118 ? -2.046 5.309 -26.437 1.00 42.19 118 ALA A O 1
ATOM 874 N N . ASP A 1 119 ? -4.259 5.314 -25.988 1.00 36.25 119 ASP A N 1
ATOM 875 C CA . ASP A 1 119 ? -4.207 6.093 -24.766 1.00 36.25 119 ASP A CA 1
ATOM 876 C C . ASP A 1 119 ? -3.241 5.403 -23.798 1.00 36.25 119 ASP A C 1
ATOM 878 O O . ASP A 1 119 ? -3.021 4.184 -23.855 1.00 36.25 119 ASP A O 1
ATOM 882 N N . GLU A 1 120 ? -2.692 6.194 -22.884 1.00 41.16 120 GLU A N 1
ATOM 883 C CA . GLU A 1 120 ? -1.915 5.807 -21.702 1.00 41.16 120 GLU A CA 1
ATOM 884 C C . GLU A 1 120 ? -2.714 4.891 -20.741 1.00 41.16 120 GLU A C 1
ATOM 886 O O . GLU A 1 120 ? -2.677 5.047 -19.523 1.00 41.16 120 GLU A O 1
ATOM 891 N N . GLY A 1 121 ? -3.497 3.952 -21.275 1.00 31.72 121 GLY A N 1
ATOM 892 C CA . GLY A 1 121 ? -4.154 2.886 -20.560 1.00 31.72 121 GLY A CA 1
ATOM 893 C C . GLY A 1 121 ? -3.142 2.142 -19.710 1.00 31.72 121 GLY A C 1
ATOM 894 O O . GLY A 1 121 ? -1.958 2.073 -20.033 1.00 31.72 121 GLY A O 1
ATOM 895 N N . ASP A 1 122 ? -3.656 1.629 -18.604 1.00 35.88 122 ASP A N 1
ATOM 896 C CA . ASP A 1 122 ? -3.007 0.886 -17.530 1.00 35.88 122 ASP A CA 1
ATOM 897 C C . ASP A 1 122 ? -2.222 -0.340 -18.045 1.00 35.88 122 ASP A C 1
ATOM 899 O O . ASP A 1 122 ? -2.598 -1.496 -17.871 1.00 35.88 122 ASP A O 1
ATOM 903 N N . TRP A 1 123 ? -1.134 -0.087 -18.767 1.00 40.72 123 TRP A N 1
ATOM 904 C CA . TRP A 1 123 ? -0.178 -1.081 -19.205 1.00 40.72 123 TRP A CA 1
ATOM 905 C C . TRP A 1 123 ? 0.886 -1.140 -18.124 1.00 40.72 123 TRP A C 1
ATOM 907 O O . TRP A 1 123 ? 1.680 -0.213 -17.971 1.00 40.72 123 TRP A O 1
ATOM 917 N N . SER A 1 124 ? 0.917 -2.247 -17.389 1.00 36.53 124 SER A N 1
ATOM 918 C CA . SER A 1 124 ? 1.899 -2.549 -16.347 1.00 36.53 124 SER A CA 1
ATOM 919 C C . SER A 1 124 ? 3.313 -2.789 -16.909 1.00 36.53 124 SER A C 1
ATOM 921 O O . SER A 1 124 ? 3.969 -3.768 -16.552 1.00 36.53 124 SER A O 1
ATOM 923 N N . PHE A 1 125 ? 3.791 -1.942 -17.820 1.00 40.53 125 PHE A N 1
ATOM 924 C CA . PHE A 1 125 ? 5.220 -1.797 -18.042 1.00 40.53 125 PHE A CA 1
ATOM 925 C C . PHE A 1 125 ? 5.768 -1.058 -16.831 1.00 40.53 125 PHE A C 1
ATOM 927 O O . PHE A 1 125 ? 5.258 -0.007 -16.440 1.00 40.53 125 PHE A O 1
ATOM 934 N N . LYS A 1 126 ? 6.784 -1.634 -16.197 1.00 48.16 126 LYS A N 1
ATOM 935 C CA . LYS A 1 126 ? 7.503 -0.930 -15.143 1.00 48.16 126 LYS A CA 1
ATOM 936 C C . LYS A 1 126 ? 8.067 0.369 -15.738 1.00 48.16 126 LYS A C 1
ATOM 938 O O . LYS A 1 126 ? 8.453 0.396 -16.906 1.00 48.16 126 LYS A O 1
ATOM 943 N N . GLU A 1 127 ? 8.103 1.448 -14.953 1.00 51.03 127 GLU A N 1
ATOM 944 C CA . GLU A 1 127 ? 8.554 2.783 -15.398 1.00 51.03 127 GLU A CA 1
ATOM 945 C C . GLU A 1 127 ? 9.978 2.789 -16.016 1.00 51.03 127 GLU A C 1
ATOM 947 O O . GLU A 1 127 ? 10.388 3.770 -16.639 1.00 51.03 127 GLU A O 1
ATOM 952 N N . ASP A 1 128 ? 10.738 1.700 -15.861 1.00 55.47 128 ASP A N 1
ATOM 953 C CA . ASP A 1 128 ? 12.095 1.480 -16.357 1.00 55.47 128 ASP A CA 1
ATOM 954 C C . ASP A 1 128 ? 12.195 0.735 -17.707 1.00 55.47 128 ASP A C 1
ATOM 956 O O . ASP A 1 128 ? 13.293 0.667 -18.274 1.00 55.47 128 ASP A O 1
ATOM 960 N N . GLU A 1 129 ? 11.092 0.245 -18.283 1.00 62.59 129 GLU A N 1
ATOM 961 C CA . GLU A 1 129 ? 11.090 -0.486 -19.558 1.00 62.59 129 GLU A CA 1
ATOM 962 C C . GLU A 1 129 ? 10.671 0.390 -20.753 1.00 62.59 129 GLU A C 1
ATOM 964 O O . GLU A 1 129 ? 9.720 1.166 -20.691 1.00 62.59 129 GLU A O 1
ATOM 969 N N . CYS A 1 130 ? 11.370 0.256 -21.888 1.00 68.56 130 CYS A N 1
ATOM 970 C CA . CYS A 1 130 ? 10.996 0.916 -23.141 1.00 68.56 130 CYS A CA 1
ATOM 971 C C . CYS A 1 130 ? 10.191 -0.054 -24.025 1.00 68.56 130 CYS A C 1
ATOM 973 O O . CYS A 1 130 ? 10.792 -0.974 -24.588 1.00 68.56 130 CYS A O 1
ATOM 975 N N . PRO A 1 131 ? 8.877 0.160 -24.248 1.00 64.69 131 PRO A N 1
ATOM 976 C CA . PRO A 1 131 ? 8.034 -0.785 -24.990 1.00 64.69 131 PRO A CA 1
ATOM 977 C C . PRO A 1 131 ? 8.528 -1.077 -26.414 1.00 64.69 131 PRO A C 1
ATOM 979 O O . PRO A 1 131 ? 8.386 -2.192 -26.910 1.00 64.69 131 PRO A O 1
ATOM 982 N N . LYS A 1 132 ? 9.160 -0.086 -27.058 1.00 63.31 132 LYS A N 1
ATOM 983 C CA . LYS A 1 132 ? 9.769 -0.205 -28.393 1.00 63.31 132 LYS A CA 1
ATOM 984 C C . LYS A 1 132 ? 10.963 -1.164 -28.395 1.00 63.31 132 LYS A C 1
ATOM 986 O O . LYS A 1 132 ? 11.074 -2.007 -29.280 1.00 63.31 132 LYS A O 1
ATOM 991 N N . ILE A 1 133 ? 11.837 -1.055 -27.391 1.00 70.56 133 ILE A N 1
ATOM 992 C CA . ILE A 1 133 ? 13.000 -1.938 -27.219 1.00 70.56 133 ILE A CA 1
ATOM 993 C C . ILE A 1 133 ? 12.528 -3.354 -26.899 1.00 70.56 133 ILE A C 1
ATOM 995 O O . ILE A 1 133 ? 13.014 -4.300 -27.515 1.00 70.56 133 ILE A O 1
ATOM 999 N N . SER A 1 134 ? 11.552 -3.501 -25.999 1.00 71.88 134 SER A N 1
ATOM 1000 C CA . SER A 1 134 ? 10.983 -4.805 -25.647 1.00 71.88 134 SER A CA 1
ATOM 1001 C C . SER A 1 134 ? 10.358 -5.495 -26.863 1.00 71.88 134 SER A C 1
ATOM 1003 O O . SER A 1 134 ? 10.682 -6.647 -27.134 1.00 71.88 134 SER A O 1
ATOM 1005 N N . ALA A 1 135 ? 9.544 -4.786 -27.655 1.00 70.00 135 ALA A N 1
ATOM 1006 C CA . ALA A 1 135 ? 8.906 -5.345 -28.850 1.00 70.00 135 ALA A CA 1
ATOM 1007 C C . ALA A 1 135 ? 9.924 -5.818 -29.905 1.00 70.00 135 ALA A C 1
ATOM 1009 O O . ALA A 1 135 ? 9.823 -6.940 -30.399 1.00 70.00 135 ALA A O 1
ATOM 1010 N N . LEU A 1 136 ? 10.934 -4.997 -30.219 1.00 74.19 136 LEU A N 1
ATOM 1011 C CA . LEU A 1 136 ? 11.973 -5.365 -31.188 1.00 74.19 136 LEU A CA 1
ATOM 1012 C C . LEU A 1 136 ? 12.880 -6.492 -30.673 1.00 74.19 136 LEU A C 1
ATOM 1014 O O . LEU A 1 136 ? 13.266 -7.364 -31.449 1.00 74.19 136 LEU A O 1
ATOM 1018 N N . SER A 1 137 ? 13.192 -6.507 -29.374 1.00 76.62 137 SER A N 1
ATOM 1019 C CA . SER A 1 137 ? 13.954 -7.589 -28.738 1.00 76.62 137 SER A CA 1
ATOM 1020 C C . SER A 1 137 ? 13.212 -8.926 -28.833 1.00 76.62 137 SER A C 1
ATOM 1022 O O . SER A 1 137 ? 13.791 -9.928 -29.251 1.00 76.62 137 SER A O 1
ATOM 1024 N N . CYS A 1 138 ? 11.907 -8.935 -28.532 1.00 77.00 138 CYS A N 1
ATOM 1025 C CA . CYS A 1 138 ? 11.062 -10.119 -28.685 1.00 77.00 138 CYS A CA 1
ATOM 1026 C C . CYS A 1 138 ? 10.996 -10.598 -30.140 1.00 77.00 138 CYS A C 1
ATOM 1028 O O . CYS A 1 138 ? 11.145 -11.794 -30.386 1.00 77.00 138 CYS A O 1
ATOM 1030 N N . LEU A 1 139 ? 10.823 -9.680 -31.098 1.00 79.19 139 LEU A N 1
ATOM 1031 C CA . LEU A 1 139 ? 10.767 -10.022 -32.519 1.00 79.19 139 LEU A CA 1
ATOM 1032 C C . LEU A 1 139 ? 12.077 -10.657 -33.005 1.00 79.19 139 LEU A C 1
ATOM 1034 O O . LEU A 1 139 ? 12.046 -11.716 -33.623 1.00 79.19 139 LEU A O 1
ATOM 1038 N N . LEU A 1 140 ? 13.231 -10.057 -32.695 1.00 83.38 140 LEU A N 1
ATOM 1039 C CA . LEU A 1 140 ? 14.532 -10.629 -33.062 1.00 83.38 140 LEU A CA 1
ATOM 1040 C C . LEU A 1 140 ? 14.751 -11.998 -32.416 1.00 83.38 140 LEU A C 1
ATOM 1042 O O . LEU A 1 140 ? 15.220 -12.915 -33.081 1.00 83.38 140 LEU A O 1
ATOM 1046 N N . TYR A 1 141 ? 14.366 -12.163 -31.149 1.00 85.56 141 TYR A N 1
ATOM 1047 C CA . TYR A 1 141 ? 14.442 -13.457 -30.474 1.00 85.56 141 TYR A CA 1
ATOM 1048 C C . TYR A 1 141 ? 13.600 -14.527 -31.189 1.00 85.56 141 TYR A C 1
ATOM 1050 O O . TYR A 1 141 ? 14.058 -15.651 -31.397 1.00 85.56 141 TYR A O 1
ATOM 1058 N N . GLN A 1 142 ? 12.382 -14.186 -31.611 1.00 81.06 142 GLN A N 1
ATOM 1059 C CA . GLN A 1 142 ? 11.512 -15.096 -32.359 1.00 81.06 142 GLN A CA 1
ATOM 1060 C C . GLN A 1 142 ? 12.046 -15.399 -33.766 1.00 81.06 142 GLN A C 1
ATOM 1062 O O . GLN A 1 142 ? 11.867 -16.511 -34.249 1.00 81.06 142 GLN A O 1
ATOM 1067 N N . CYS A 1 143 ? 12.729 -14.440 -34.392 1.00 86.62 143 CYS A N 1
ATOM 1068 C CA . CYS A 1 143 ? 13.304 -14.553 -35.732 1.00 86.62 143 CYS A CA 1
ATOM 1069 C C . CYS A 1 143 ? 14.765 -15.055 -35.745 1.00 86.62 143 CYS A C 1
ATOM 1071 O O . CYS A 1 143 ? 15.457 -14.885 -36.742 1.00 86.62 143 CYS A O 1
ATOM 1073 N N . SER A 1 144 ? 15.265 -15.634 -34.650 1.00 89.88 144 SER A N 1
ATOM 1074 C CA . SER A 1 144 ? 16.694 -15.972 -34.487 1.00 89.88 144 SER A CA 1
ATOM 1075 C C . SER A 1 144 ? 17.113 -17.339 -35.050 1.00 89.88 144 SER A C 1
ATOM 1077 O O . SER A 1 144 ? 18.254 -17.756 -34.864 1.00 89.88 144 SER A O 1
ATOM 1079 N N . GLU A 1 145 ? 16.208 -18.033 -35.740 1.00 88.50 145 GLU A N 1
ATOM 1080 C CA . GLU A 1 145 ? 16.375 -19.425 -36.169 1.00 88.50 145 GLU A CA 1
ATOM 1081 C C . GLU A 1 145 ? 16.718 -19.553 -37.654 1.00 88.50 145 GLU A C 1
ATOM 1083 O O . GLU A 1 145 ? 16.324 -18.725 -38.477 1.00 88.50 145 GLU A O 1
ATOM 1088 N N . GLY A 1 146 ? 17.410 -20.638 -38.007 1.00 88.94 146 GLY A N 1
ATOM 1089 C CA . GLY A 1 146 ? 17.751 -20.955 -39.394 1.00 88.94 146 GLY A CA 1
ATOM 1090 C C . GLY A 1 146 ? 18.651 -19.906 -40.055 1.00 88.94 146 GLY A C 1
ATOM 1091 O O . GLY A 1 146 ? 19.642 -19.461 -39.477 1.00 88.94 146 GLY A O 1
ATOM 1092 N N . ASP A 1 147 ? 18.321 -19.529 -41.292 1.00 89.12 147 ASP A N 1
ATOM 1093 C CA . ASP A 1 147 ? 19.049 -18.533 -42.088 1.00 89.12 147 ASP A CA 1
ATOM 1094 C C . ASP A 1 147 ? 18.556 -17.092 -41.863 1.00 89.12 147 ASP A C 1
ATOM 1096 O O . ASP A 1 147 ? 19.166 -16.148 -42.368 1.00 89.12 147 ASP A O 1
ATOM 1100 N N . VAL A 1 148 ? 17.480 -16.909 -41.092 1.00 86.81 148 VAL A N 1
ATOM 1101 C CA . VAL A 1 148 ? 16.830 -15.613 -40.852 1.00 86.81 148 VAL A CA 1
ATOM 1102 C C . VAL A 1 148 ? 17.780 -14.542 -40.293 1.00 86.81 148 VAL A C 1
ATOM 1104 O O . VAL A 1 148 ? 17.683 -13.400 -40.746 1.00 86.81 148 VAL A O 1
ATOM 1107 N N . PRO A 1 149 ? 18.761 -14.849 -39.417 1.00 92.44 149 PRO A N 1
ATOM 1108 C CA . PRO A 1 149 ? 19.749 -13.858 -38.975 1.00 92.44 149 PRO A CA 1
ATOM 1109 C C . PRO A 1 149 ? 20.635 -13.259 -40.084 1.00 92.44 149 PRO A C 1
ATOM 1111 O O . PRO A 1 149 ? 21.239 -12.200 -39.886 1.00 92.44 149 PRO A O 1
ATOM 1114 N N . ASN A 1 150 ? 20.723 -13.914 -41.247 1.00 90.38 150 ASN A N 1
ATOM 1115 C CA . ASN A 1 150 ? 21.446 -13.404 -42.416 1.00 90.38 150 ASN A CA 1
ATOM 1116 C C . ASN A 1 150 ? 20.577 -12.486 -43.292 1.00 90.38 150 ASN A C 1
ATOM 1118 O O . ASN A 1 150 ? 21.090 -11.867 -44.223 1.00 90.38 150 ASN A O 1
ATOM 1122 N N . ASP A 1 151 ? 19.273 -12.390 -43.015 1.00 85.94 151 ASP A N 1
ATOM 1123 C CA . ASP A 1 151 ? 18.367 -11.539 -43.773 1.00 85.94 151 ASP A CA 1
ATOM 1124 C C . ASP A 1 151 ? 18.700 -10.045 -43.557 1.00 85.94 151 ASP A C 1
ATOM 1126 O O . ASP A 1 151 ? 18.834 -9.597 -42.408 1.00 85.94 151 ASP A O 1
ATOM 1130 N N . PRO A 1 152 ? 18.798 -9.232 -44.627 1.00 83.62 152 PRO A N 1
ATOM 1131 C CA . PRO A 1 152 ? 19.076 -7.802 -44.506 1.00 83.62 152 PRO A CA 1
ATOM 1132 C C . PRO A 1 152 ? 18.084 -7.044 -43.613 1.00 83.62 152 PRO A C 1
ATOM 1134 O O . PRO A 1 152 ? 18.474 -6.087 -42.940 1.00 83.62 152 PRO A O 1
ATOM 1137 N N . LEU A 1 153 ? 16.809 -7.449 -43.576 1.00 76.69 153 LEU A N 1
ATOM 1138 C CA . LEU A 1 153 ? 15.800 -6.842 -42.711 1.00 76.69 153 LEU A CA 1
ATOM 1139 C C . LEU A 1 153 ? 16.068 -7.166 -41.237 1.00 76.69 153 LEU A C 1
ATOM 1141 O O . LEU A 1 153 ? 16.008 -6.263 -40.403 1.00 76.69 153 LEU A O 1
ATOM 1145 N N . TYR A 1 154 ? 16.433 -8.412 -40.919 1.00 83.06 154 TYR A N 1
ATOM 1146 C CA . TYR A 1 154 ? 16.819 -8.812 -39.562 1.00 83.06 154 TYR A CA 1
ATOM 1147 C C . TYR A 1 154 ? 18.016 -7.991 -39.061 1.00 83.06 154 TYR A C 1
ATOM 1149 O O . TYR A 1 154 ? 17.961 -7.403 -37.979 1.00 83.06 154 TYR A O 1
ATOM 1157 N N . GLN A 1 155 ? 19.070 -7.877 -39.876 1.00 81.69 155 GLN A N 1
ATOM 1158 C CA . GLN A 1 155 ? 20.280 -7.118 -39.530 1.00 81.69 155 GLN A CA 1
ATOM 1159 C C . GLN A 1 155 ? 19.986 -5.627 -39.312 1.00 81.69 155 GLN A C 1
ATOM 1161 O O . GLN A 1 155 ? 20.494 -5.018 -38.367 1.00 81.69 155 GLN A O 1
ATOM 1166 N N . ARG A 1 156 ? 19.106 -5.036 -40.133 1.00 77.44 156 ARG A N 1
ATOM 1167 C CA . ARG A 1 156 ? 18.645 -3.648 -39.955 1.00 77.44 156 ARG A CA 1
ATOM 1168 C C . ARG A 1 156 ? 17.881 -3.461 -38.643 1.00 77.44 156 ARG A C 1
ATOM 1170 O O . ARG A 1 156 ? 18.131 -2.485 -37.935 1.00 77.44 156 ARG A O 1
ATOM 1177 N N . ILE A 1 157 ? 16.992 -4.391 -38.284 1.00 77.62 157 ILE A N 1
ATOM 1178 C CA . ILE A 1 157 ? 16.262 -4.350 -37.006 1.00 77.62 157 ILE A CA 1
ATOM 1179 C C . ILE A 1 157 ? 17.233 -4.481 -35.830 1.00 77.62 157 ILE A C 1
ATOM 1181 O O . ILE A 1 157 ? 17.123 -3.733 -34.858 1.00 77.62 157 ILE A O 1
ATOM 1185 N N . GLN A 1 158 ? 18.216 -5.379 -35.926 1.00 81.50 158 GLN A N 1
ATOM 1186 C CA . GLN A 1 158 ? 19.243 -5.568 -34.902 1.00 81.50 158 GLN A CA 1
ATOM 1187 C C . GLN A 1 158 ? 20.088 -4.304 -34.696 1.00 81.50 158 GLN A C 1
ATOM 1189 O O . GLN A 1 158 ? 20.273 -3.866 -33.557 1.00 81.50 158 GLN A O 1
ATOM 1194 N N . ALA A 1 159 ? 20.544 -3.676 -35.782 1.00 77.00 159 ALA A N 1
ATOM 1195 C CA . ALA A 1 159 ? 21.269 -2.411 -35.724 1.00 77.00 159 ALA A CA 1
ATOM 1196 C C . ALA A 1 159 ? 20.412 -1.300 -35.096 1.00 77.00 159 ALA A C 1
ATOM 1198 O O . ALA A 1 159 ? 20.878 -0.574 -34.214 1.00 77.00 159 ALA A O 1
ATOM 1199 N N . ARG A 1 160 ? 19.129 -1.204 -35.470 1.00 76.75 160 ARG A N 1
ATOM 1200 C CA . ARG A 1 160 ? 18.220 -0.212 -34.885 1.00 76.75 160 ARG A CA 1
ATOM 1201 C C . ARG A 1 160 ? 17.966 -0.459 -33.400 1.00 76.75 160 ARG A C 1
ATOM 1203 O O . ARG A 1 160 ? 17.955 0.495 -32.625 1.00 76.75 160 ARG A O 1
ATOM 1210 N N . LEU A 1 161 ? 17.806 -1.715 -32.985 1.00 78.00 161 LEU A N 1
ATOM 1211 C CA . LEU A 1 161 ? 17.673 -2.074 -31.575 1.00 78.00 161 LEU A CA 1
ATOM 1212 C C . LEU A 1 161 ? 18.922 -1.669 -30.777 1.00 78.00 161 LEU A C 1
ATOM 1214 O O . LEU A 1 161 ? 18.793 -1.190 -29.650 1.00 78.00 161 LEU A O 1
ATOM 1218 N N . ALA A 1 162 ? 20.122 -1.823 -31.341 1.00 78.19 162 ALA A N 1
ATOM 1219 C CA . ALA A 1 162 ? 21.359 -1.386 -30.694 1.00 78.19 162 ALA A CA 1
ATOM 1220 C C . ALA A 1 162 ? 21.387 0.139 -30.479 1.00 78.19 162 ALA A C 1
ATOM 1222 O O . ALA A 1 162 ? 21.707 0.594 -29.378 1.00 78.19 162 ALA A O 1
ATOM 1223 N N . VAL A 1 163 ? 20.974 0.916 -31.486 1.00 78.44 163 VAL A N 1
ATOM 1224 C CA . VAL A 1 163 ? 20.858 2.383 -31.392 1.00 78.44 163 VAL A CA 1
ATOM 1225 C C . VAL A 1 163 ? 19.825 2.791 -30.340 1.00 78.44 163 VAL A C 1
ATOM 1227 O O . VAL A 1 163 ? 20.149 3.557 -29.436 1.00 78.44 163 VAL A O 1
ATOM 1230 N N . LEU A 1 164 ? 18.619 2.214 -30.378 1.00 72.62 164 LEU A N 1
ATOM 1231 C CA . LEU A 1 164 ? 17.566 2.489 -29.392 1.00 72.62 164 LEU A CA 1
ATOM 1232 C C . LEU A 1 164 ? 18.019 2.176 -27.962 1.00 72.62 164 LEU A C 1
ATOM 1234 O O . LEU A 1 164 ? 17.746 2.939 -27.038 1.00 72.62 164 LEU A O 1
ATOM 1238 N N . ASN A 1 165 ? 18.745 1.073 -27.765 1.00 77.81 165 ASN A N 1
ATOM 1239 C CA . ASN A 1 165 ? 19.317 0.732 -26.465 1.00 77.81 165 ASN A CA 1
ATOM 1240 C C . ASN A 1 165 ? 20.351 1.761 -25.993 1.00 77.81 165 ASN A C 1
ATOM 1242 O O . ASN A 1 165 ? 20.373 2.099 -24.808 1.00 77.81 165 ASN A O 1
ATOM 1246 N N . ALA A 1 166 ? 21.205 2.257 -26.890 1.00 79.44 166 ALA A N 1
ATOM 1247 C CA . ALA A 1 166 ? 22.180 3.293 -26.565 1.00 79.44 166 ALA A CA 1
ATOM 1248 C C . ALA A 1 166 ? 21.492 4.619 -26.197 1.00 79.44 166 ALA A C 1
ATOM 1250 O O . ALA A 1 166 ? 21.802 5.197 -25.156 1.00 79.44 166 ALA A O 1
ATOM 1251 N N . GLU A 1 167 ? 20.502 5.049 -26.983 1.00 79.44 167 GLU A N 1
ATOM 1252 C CA . GLU A 1 167 ? 19.681 6.240 -26.720 1.00 79.44 167 GLU A CA 1
ATOM 1253 C C . GLU A 1 167 ? 18.922 6.125 -25.391 1.00 79.44 167 GLU A C 1
ATOM 1255 O O . GLU A 1 167 ? 18.917 7.054 -24.575 1.00 79.44 167 GLU A O 1
ATOM 1260 N N . TRP A 1 168 ? 18.312 4.964 -25.128 1.00 79.25 168 TRP A N 1
ATOM 1261 C CA . TRP A 1 168 ? 17.618 4.704 -23.873 1.00 79.25 168 TRP A CA 1
ATOM 1262 C C . TRP A 1 168 ? 18.580 4.813 -22.698 1.00 79.25 168 TRP A C 1
ATOM 1264 O O . TRP A 1 168 ? 18.300 5.561 -21.761 1.00 79.25 168 TRP A O 1
ATOM 1274 N N . LYS A 1 169 ? 19.738 4.149 -22.755 1.00 83.00 169 LYS A N 1
ATOM 1275 C CA . LYS A 1 169 ? 20.756 4.234 -21.698 1.00 83.00 169 LYS A CA 1
ATOM 1276 C C . LYS A 1 169 ? 21.248 5.668 -21.489 1.00 83.00 169 LYS A C 1
ATOM 1278 O O . LYS A 1 169 ? 21.301 6.115 -20.347 1.00 83.00 169 LYS A O 1
ATOM 1283 N N . ALA A 1 170 ? 21.529 6.410 -22.561 1.00 82.88 170 ALA A N 1
ATOM 1284 C CA . ALA A 1 170 ? 21.982 7.799 -22.481 1.00 82.88 170 ALA A CA 1
ATOM 1285 C C . ALA A 1 170 ? 20.938 8.723 -21.826 1.00 82.88 170 ALA A C 1
ATOM 1287 O O . ALA A 1 170 ? 21.280 9.578 -21.012 1.00 82.88 170 ALA A O 1
ATOM 1288 N N . GLY A 1 171 ? 19.650 8.516 -22.117 1.00 80.81 171 GLY A N 1
ATOM 1289 C CA . GLY A 1 171 ? 18.559 9.303 -21.536 1.00 80.81 171 GLY A CA 1
ATOM 1290 C C . GLY A 1 171 ? 18.141 8.903 -20.114 1.00 80.81 171 GLY A C 1
ATOM 1291 O O . GLY A 1 171 ? 17.195 9.491 -19.588 1.00 80.81 171 GLY A O 1
ATOM 1292 N N . ALA A 1 172 ? 18.779 7.904 -19.491 1.00 79.50 172 ALA A N 1
ATOM 1293 C CA . ALA A 1 172 ? 18.345 7.364 -18.199 1.00 79.50 172 ALA A CA 1
ATOM 1294 C C . ALA A 1 172 ? 18.354 8.415 -17.079 1.00 79.50 172 ALA A C 1
ATOM 1296 O O . ALA A 1 172 ? 17.399 8.496 -16.310 1.00 79.50 172 ALA A O 1
ATOM 1297 N N . ALA A 1 173 ? 19.386 9.263 -17.027 1.00 81.56 173 ALA A N 1
ATOM 1298 C CA . ALA A 1 173 ? 19.502 10.307 -16.010 1.00 81.56 173 ALA A CA 1
ATOM 1299 C C . ALA A 1 173 ? 18.375 11.354 -16.110 1.00 81.56 173 ALA A C 1
ATOM 1301 O O . ALA A 1 173 ? 17.767 11.708 -15.102 1.00 81.56 173 ALA A O 1
ATOM 1302 N N . GLU A 1 174 ? 18.049 11.809 -17.323 1.00 83.69 174 GLU A N 1
ATOM 1303 C CA . GLU A 1 174 ? 16.993 12.808 -17.533 1.00 83.69 174 GLU A CA 1
ATOM 1304 C C . GLU A 1 174 ? 15.598 12.229 -17.264 1.00 83.69 174 GLU A C 1
ATOM 1306 O O . GLU A 1 174 ? 14.751 12.889 -16.658 1.00 83.69 174 GLU A O 1
ATOM 1311 N N . ARG A 1 175 ? 15.358 10.964 -17.641 1.00 83.31 175 ARG A N 1
ATOM 1312 C CA . ARG A 1 175 ? 14.110 10.267 -17.294 1.00 83.31 175 ARG A CA 1
ATOM 1313 C C . ARG A 1 175 ? 13.973 10.082 -15.787 1.00 83.31 175 ARG A C 1
ATOM 1315 O O . ARG A 1 175 ? 12.903 10.363 -15.259 1.00 83.31 175 ARG A O 1
ATOM 1322 N N . ALA A 1 176 ? 15.044 9.697 -15.091 1.00 79.69 176 ALA A N 1
ATOM 1323 C CA . ALA A 1 176 ? 15.045 9.580 -13.633 1.00 79.69 176 ALA A CA 1
ATOM 1324 C C . ALA A 1 176 ? 14.747 10.926 -12.954 1.00 79.69 176 ALA A C 1
ATOM 1326 O O . ALA A 1 176 ? 13.934 10.989 -12.034 1.00 79.69 176 ALA A O 1
ATOM 1327 N N . LYS A 1 177 ? 15.334 12.022 -13.449 1.00 82.12 177 LYS A N 1
ATOM 1328 C CA . LYS A 1 177 ? 15.036 13.380 -12.977 1.00 82.12 177 LYS A CA 1
ATOM 1329 C C . LYS A 1 177 ? 13.573 13.759 -13.219 1.00 82.12 177 LYS A C 1
ATOM 1331 O O . LYS A 1 177 ? 12.906 14.210 -12.295 1.00 82.12 177 LYS A O 1
ATOM 1336 N N . THR A 1 178 ? 13.059 13.529 -14.426 1.00 81.88 178 THR A N 1
ATOM 1337 C CA . THR A 1 178 ? 11.657 13.808 -14.781 1.00 81.88 178 THR A CA 1
ATOM 1338 C C . THR A 1 178 ? 10.689 12.995 -13.917 1.00 81.88 178 THR A C 1
ATOM 1340 O O . THR A 1 178 ? 9.709 13.539 -13.408 1.00 81.88 178 THR A O 1
ATOM 1343 N N . ALA A 1 179 ? 10.973 11.708 -13.705 1.00 76.50 179 ALA A N 1
ATOM 1344 C CA . ALA A 1 179 ? 10.192 10.835 -12.835 1.00 76.50 179 ALA A CA 1
ATOM 1345 C C . ALA A 1 179 ? 10.222 11.325 -11.381 1.00 76.50 179 ALA A C 1
ATOM 1347 O O . ALA A 1 179 ? 9.172 11.425 -10.750 1.00 76.50 179 ALA A O 1
ATOM 1348 N N . ALA A 1 180 ? 11.391 11.727 -10.870 1.00 80.56 180 ALA A N 1
ATOM 1349 C CA . ALA A 1 180 ? 11.522 12.305 -9.536 1.00 80.56 180 ALA A CA 1
ATOM 1350 C C . ALA A 1 180 ? 10.722 13.610 -9.387 1.00 80.56 180 ALA A C 1
ATOM 1352 O O . ALA A 1 180 ? 10.039 13.793 -8.380 1.00 80.56 180 ALA A O 1
ATOM 1353 N N . THR A 1 181 ? 10.741 14.491 -10.393 1.00 82.88 181 THR A N 1
ATOM 1354 C CA . THR A 1 181 ? 9.924 15.714 -10.411 1.00 82.88 181 THR A CA 1
ATOM 1355 C C . THR A 1 181 ? 8.433 15.385 -10.386 1.00 82.88 181 THR A C 1
ATOM 1357 O O . THR A 1 181 ? 7.720 15.884 -9.518 1.00 82.88 181 THR A O 1
ATOM 1360 N N . ARG A 1 182 ? 7.957 14.487 -11.258 1.00 80.00 182 ARG A N 1
ATOM 1361 C CA . ARG A 1 182 ? 6.549 14.047 -11.279 1.00 80.00 182 ARG A CA 1
ATOM 1362 C C . ARG A 1 182 ? 6.131 13.395 -9.959 1.00 80.00 182 ARG A C 1
ATOM 1364 O O . ARG A 1 182 ? 5.046 13.668 -9.448 1.00 80.00 182 ARG A O 1
ATOM 1371 N N . ALA A 1 183 ? 6.994 12.566 -9.372 1.00 78.88 183 ALA A N 1
ATOM 1372 C CA . ALA A 1 183 ? 6.760 11.950 -8.071 1.00 78.88 183 ALA A CA 1
ATOM 1373 C C . ALA A 1 183 ? 6.678 13.004 -6.953 1.00 78.88 183 ALA A C 1
ATOM 1375 O O . ALA A 1 183 ? 5.792 12.923 -6.101 1.00 78.88 183 ALA A O 1
ATOM 1376 N N . ALA A 1 184 ? 7.549 14.018 -6.974 1.00 84.00 184 ALA A N 1
ATOM 1377 C CA . ALA A 1 184 ? 7.511 15.135 -6.034 1.00 84.00 184 ALA A CA 1
ATOM 1378 C C . ALA A 1 184 ? 6.236 15.978 -6.193 1.00 84.00 184 ALA A C 1
ATOM 1380 O O . ALA A 1 184 ? 5.597 16.309 -5.196 1.00 84.00 184 ALA A O 1
ATOM 1381 N N . GLU A 1 185 ? 5.813 16.267 -7.425 1.00 85.19 185 GLU A N 1
ATOM 1382 C CA . GLU A 1 185 ? 4.555 16.964 -7.714 1.00 85.19 185 GLU A CA 1
ATOM 1383 C C . GLU A 1 185 ? 3.334 16.169 -7.240 1.00 85.19 185 GLU A C 1
ATOM 1385 O O . GLU A 1 185 ? 2.423 16.740 -6.638 1.00 85.19 185 GLU A O 1
ATOM 1390 N N . ARG A 1 186 ? 3.315 14.846 -7.456 1.00 85.12 186 ARG A N 1
ATOM 1391 C CA . ARG A 1 186 ? 2.261 13.953 -6.949 1.00 85.12 186 ARG A CA 1
ATOM 1392 C C . ARG A 1 186 ? 2.195 13.998 -5.424 1.00 85.12 186 ARG A C 1
ATOM 1394 O O . ARG A 1 186 ? 1.122 14.252 -4.880 1.00 85.12 186 ARG A O 1
ATOM 1401 N N . LYS A 1 187 ? 3.339 13.842 -4.746 1.00 87.38 187 LYS A N 1
ATOM 1402 C CA . LYS A 1 187 ? 3.433 13.962 -3.282 1.00 87.38 187 LYS A CA 1
ATOM 1403 C C . LYS A 1 187 ? 2.975 15.344 -2.805 1.00 87.38 187 LYS A C 1
ATOM 1405 O O . LYS A 1 187 ? 2.260 15.436 -1.813 1.00 87.38 187 LYS A O 1
ATOM 1410 N N . ALA A 1 188 ? 3.326 16.423 -3.505 1.00 88.75 188 ALA A N 1
ATOM 1411 C CA . ALA A 1 188 ? 2.896 17.778 -3.158 1.00 88.75 188 ALA A CA 1
ATOM 1412 C C . ALA A 1 188 ? 1.373 17.963 -3.293 1.00 88.75 188 ALA A C 1
ATOM 1414 O O . ALA A 1 188 ? 0.739 18.489 -2.378 1.00 88.75 188 ALA A O 1
ATOM 1415 N N . LYS A 1 189 ? 0.769 17.483 -4.389 1.00 88.19 189 LYS A N 1
ATOM 1416 C CA . LYS A 1 189 ? -0.693 17.490 -4.584 1.00 88.19 189 LYS A CA 1
ATOM 1417 C C . LYS A 1 189 ? -1.405 16.689 -3.493 1.00 88.19 189 LYS A C 1
ATOM 1419 O O . LYS A 1 189 ? -2.387 17.162 -2.922 1.00 88.19 189 LYS A O 1
ATOM 1424 N N . GLU A 1 190 ? -0.884 15.510 -3.164 1.00 90.56 190 GLU A N 1
ATOM 1425 C CA . GLU A 1 190 ? -1.412 14.668 -2.091 1.00 90.56 190 GLU A CA 1
ATOM 1426 C C . GLU A 1 190 ? -1.313 15.357 -0.723 1.00 90.56 190 GLU A C 1
ATOM 1428 O O . GLU A 1 190 ? -2.290 15.369 0.023 1.00 90.56 190 GLU A O 1
ATOM 1433 N N . ARG A 1 191 ? -0.186 16.016 -0.416 1.00 92.06 191 ARG A N 1
ATOM 1434 C CA . ARG A 1 191 ? -0.025 16.797 0.821 1.00 92.06 191 ARG A CA 1
ATOM 1435 C C . ARG A 1 191 ? -1.100 17.868 0.966 1.00 92.06 191 ARG A C 1
ATOM 1437 O O . ARG A 1 191 ? -1.713 17.970 2.026 1.00 92.06 191 ARG A O 1
ATOM 1444 N N . VAL A 1 192 ? -1.344 18.646 -0.089 1.00 92.38 192 VAL A N 1
ATOM 1445 C CA . VAL A 1 192 ? -2.371 19.702 -0.082 1.00 92.38 192 VAL A CA 1
ATOM 1446 C C . VAL A 1 192 ? -3.758 19.106 0.157 1.00 92.38 192 VAL A C 1
ATOM 1448 O O . VAL A 1 192 ? -4.491 19.591 1.019 1.00 92.38 192 VAL A O 1
ATOM 1451 N N . LYS A 1 193 ? -4.096 18.021 -0.550 1.00 94.00 193 LYS A N 1
ATOM 1452 C CA . LYS A 1 193 ? -5.370 17.312 -0.378 1.00 94.00 193 LYS A CA 1
ATOM 1453 C C . LYS A 1 193 ? -5.554 16.819 1.061 1.00 94.00 193 LYS A C 1
ATOM 1455 O O . LYS A 1 193 ? -6.574 17.097 1.687 1.00 94.00 193 LYS A O 1
ATOM 1460 N N . LEU A 1 194 ? -4.549 16.139 1.610 1.00 93.56 194 LEU A N 1
ATOM 1461 C CA . LEU A 1 194 ? -4.605 15.571 2.954 1.00 93.56 194 LEU A CA 1
ATOM 1462 C C . LEU A 1 194 ? -4.739 16.641 4.042 1.00 93.56 194 LEU A C 1
ATOM 1464 O O . LEU A 1 194 ? -5.492 16.441 4.996 1.00 93.56 194 LEU A O 1
ATOM 1468 N N . LEU A 1 195 ? -4.055 17.778 3.899 1.00 93.12 195 LEU A N 1
ATOM 1469 C CA . LEU A 1 195 ? -4.191 18.909 4.822 1.00 93.12 195 LEU A CA 1
ATOM 1470 C C . LEU A 1 195 ? -5.605 19.507 4.794 1.00 93.12 195 LEU A C 1
ATOM 1472 O O . LEU A 1 195 ? -6.143 19.836 5.851 1.00 93.12 195 LEU A O 1
ATOM 1476 N N . ALA A 1 196 ? -6.222 19.602 3.613 1.00 93.12 196 ALA A N 1
ATOM 1477 C CA . ALA A 1 196 ? -7.586 20.107 3.461 1.00 93.12 196 ALA A CA 1
ATOM 1478 C C . ALA A 1 196 ? -8.646 19.152 4.043 1.00 93.12 196 ALA A C 1
ATOM 1480 O O . ALA A 1 196 ? -9.603 19.600 4.671 1.00 93.12 196 ALA A O 1
ATOM 1481 N N . GLU A 1 197 ? -8.475 17.838 3.879 1.00 93.75 197 GLU A N 1
ATOM 1482 C CA . GLU A 1 197 ? -9.422 16.831 4.384 1.00 93.75 197 GLU A CA 1
ATOM 1483 C C . GLU A 1 197 ? -9.293 16.593 5.901 1.00 93.75 197 GLU A C 1
ATOM 1485 O O . GLU A 1 197 ? -10.274 16.283 6.581 1.00 93.75 197 GLU A O 1
ATOM 1490 N N . ASN A 1 198 ? -8.090 16.758 6.463 1.00 93.75 198 ASN A N 1
ATOM 1491 C CA . ASN A 1 198 ? -7.768 16.362 7.838 1.00 93.75 198 ASN A CA 1
ATOM 1492 C C . ASN A 1 198 ? -7.416 17.562 8.742 1.00 93.75 198 ASN A C 1
ATOM 1494 O O . ASN A 1 198 ? -6.532 17.482 9.591 1.00 93.75 198 ASN A O 1
ATOM 1498 N N . THR A 1 199 ? -8.159 18.666 8.622 1.00 94.00 199 THR A N 1
ATOM 1499 C CA . THR A 1 199 ? -7.938 19.929 9.370 1.00 94.00 199 THR A CA 1
ATOM 1500 C C . THR A 1 199 ? -7.979 19.814 10.899 1.00 94.00 199 THR A C 1
ATOM 1502 O O . THR A 1 199 ? -7.507 20.696 11.610 1.00 94.00 199 THR A O 1
ATOM 1505 N N . HIS A 1 200 ? -8.553 18.735 11.427 1.00 92.19 200 HIS A N 1
ATOM 1506 C CA . HIS A 1 200 ? -8.687 18.472 12.860 1.00 92.19 200 HIS A CA 1
ATOM 1507 C C . HIS A 1 200 ? -7.471 17.741 13.464 1.00 92.19 200 HIS A C 1
ATOM 1509 O O . HIS A 1 200 ? -7.365 17.616 14.693 1.00 92.19 200 HIS A O 1
ATOM 1515 N N . LEU A 1 201 ? -6.556 17.260 12.618 1.00 95.44 201 LEU A N 1
ATOM 1516 C CA . LEU A 1 201 ? -5.347 16.552 13.026 1.00 95.44 201 LEU A CA 1
ATOM 1517 C C . LEU A 1 201 ? -4.192 17.522 13.292 1.00 95.44 201 LEU A C 1
ATOM 1519 O O . LEU A 1 201 ? -4.080 18.592 12.700 1.00 95.44 201 LEU A O 1
ATOM 1523 N N . VAL A 1 202 ? -3.308 17.128 14.202 1.00 95.44 202 VAL A N 1
ATOM 1524 C CA . VAL A 1 202 ? -2.051 17.820 14.484 1.00 95.44 202 VAL A CA 1
ATOM 1525 C C . VAL A 1 202 ? -1.037 17.458 13.410 1.00 95.44 202 VAL A C 1
ATOM 1527 O O . VAL A 1 202 ? -0.715 16.281 13.229 1.00 95.44 202 VAL A O 1
ATOM 1530 N N . THR A 1 203 ? -0.496 18.468 12.739 1.00 95.69 203 THR A N 1
ATOM 1531 C CA . THR A 1 203 ? 0.566 18.293 11.746 1.00 95.69 203 THR A CA 1
ATOM 1532 C C . THR A 1 203 ? 1.955 18.371 12.379 1.00 95.69 203 THR A C 1
ATOM 1534 O O . THR A 1 203 ? 2.132 18.851 13.506 1.00 95.69 203 THR A O 1
ATOM 1537 N N . LYS A 1 204 ? 2.966 17.900 11.645 1.00 93.38 204 LYS A N 1
ATOM 1538 C CA . LYS A 1 204 ? 4.380 18.042 12.006 1.00 93.38 204 LYS A CA 1
ATOM 1539 C C . LYS A 1 204 ? 4.773 19.504 12.192 1.00 93.38 204 LYS A C 1
ATOM 1541 O O . LYS A 1 204 ? 5.486 19.817 13.137 1.00 93.38 204 LYS A O 1
ATOM 1546 N N . GLU A 1 205 ? 4.272 20.389 11.341 1.00 91.12 205 GLU A N 1
ATOM 1547 C CA . GLU A 1 205 ? 4.556 21.824 11.376 1.00 91.12 205 GLU A CA 1
ATOM 1548 C C . GLU A 1 205 ? 3.939 22.487 12.614 1.00 91.12 205 GLU A C 1
ATOM 1550 O O . GLU A 1 205 ? 4.559 23.353 13.224 1.00 91.12 205 GLU A O 1
ATOM 1555 N N . ALA A 1 206 ? 2.746 22.048 13.036 1.00 93.06 206 ALA A N 1
ATOM 1556 C CA . ALA A 1 206 ? 2.079 22.582 14.223 1.00 93.06 206 ALA A CA 1
ATOM 1557 C C . ALA A 1 206 ? 2.769 22.173 15.539 1.00 93.06 206 ALA A C 1
ATOM 1559 O O . ALA A 1 206 ? 2.696 22.901 16.534 1.00 93.06 206 ALA A O 1
ATOM 1560 N N . LYS A 1 207 ? 3.404 20.993 15.572 1.00 93.69 207 LYS A N 1
ATOM 1561 C CA . LYS A 1 207 ? 4.139 20.458 16.732 1.00 93.69 207 LYS A CA 1
ATOM 1562 C C . LYS A 1 207 ? 5.439 19.765 16.287 1.00 93.69 207 LYS A C 1
ATOM 1564 O O . LYS A 1 207 ? 5.485 18.529 16.261 1.00 93.69 207 LYS A O 1
ATOM 1569 N N . PRO A 1 208 ? 6.499 20.536 15.978 1.00 92.25 208 PRO A N 1
ATOM 1570 C CA . PRO A 1 208 ? 7.760 19.985 15.479 1.00 92.25 208 PRO A CA 1
ATOM 1571 C C . PRO A 1 208 ? 8.514 19.166 16.534 1.00 92.25 208 PRO A C 1
ATOM 1573 O O . PRO A 1 208 ? 9.128 18.160 16.191 1.00 92.25 208 PRO A O 1
ATOM 1576 N N . ASP A 1 209 ? 8.389 19.526 17.816 1.00 94.31 209 ASP A N 1
ATOM 1577 C CA . ASP A 1 209 ? 9.069 18.842 18.930 1.00 94.31 209 ASP A CA 1
ATOM 1578 C C . ASP A 1 209 ? 8.482 17.457 19.247 1.00 94.31 209 ASP A C 1
ATOM 1580 O O . ASP A 1 209 ? 9.015 16.702 20.061 1.00 94.31 209 ASP A O 1
ATOM 1584 N N . TRP A 1 210 ? 7.332 17.112 18.661 1.00 94.06 210 TRP A N 1
ATOM 1585 C CA . TRP A 1 210 ? 6.696 15.823 18.904 1.00 94.06 210 TRP A CA 1
ATOM 1586 C C . TRP A 1 210 ? 7.288 14.749 18.002 1.00 94.06 210 TRP A C 1
ATOM 1588 O O . TRP A 1 210 ? 7.357 14.912 16.781 1.00 94.06 210 TRP A O 1
ATOM 1598 N N . SER A 1 211 ? 7.612 13.598 18.596 1.00 92.81 211 SER A N 1
ATOM 1599 C CA . SER A 1 211 ? 7.952 12.404 17.829 1.00 92.81 211 SER A CA 1
ATOM 1600 C C . SER A 1 211 ? 6.788 11.989 16.922 1.00 92.81 211 SER A C 1
ATOM 1602 O O . SER A 1 211 ? 5.615 12.236 17.223 1.00 92.81 211 SER A O 1
ATOM 1604 N N . SER A 1 212 ? 7.114 11.331 15.806 1.00 92.88 212 SER A N 1
ATOM 1605 C CA . SER A 1 212 ? 6.116 10.834 14.849 1.00 92.88 212 SER A CA 1
ATOM 1606 C C . SER A 1 212 ? 5.061 9.950 15.531 1.00 92.88 212 SER A C 1
ATOM 1608 O O . SER A 1 212 ? 3.864 10.163 15.353 1.00 92.88 212 SER A O 1
ATOM 1610 N N . CYS A 1 213 ? 5.512 9.044 16.407 1.00 93.69 213 CYS A N 1
ATOM 1611 C CA . CYS A 1 213 ? 4.653 8.138 17.170 1.00 93.69 213 CYS A CA 1
ATOM 1612 C C . CYS A 1 213 ? 3.711 8.891 18.125 1.00 93.69 213 CYS A C 1
ATOM 1614 O O . CYS A 1 213 ? 2.506 8.647 18.137 1.00 93.69 213 CYS A O 1
ATOM 1616 N N . ARG A 1 214 ? 4.227 9.881 18.870 1.00 95.38 214 ARG A N 1
ATOM 1617 C CA . ARG A 1 214 ? 3.406 10.707 19.769 1.00 95.38 214 ARG A CA 1
ATOM 1618 C C . ARG A 1 214 ? 2.324 11.471 19.005 1.00 95.38 214 ARG A C 1
ATOM 1620 O O . ARG A 1 214 ? 1.194 11.575 19.478 1.00 95.38 214 ARG A O 1
ATOM 1627 N N . ARG A 1 215 ? 2.667 12.018 17.834 1.00 96.19 215 ARG A N 1
ATOM 1628 C CA . ARG A 1 215 ? 1.723 12.754 16.983 1.00 96.19 215 ARG A CA 1
ATOM 1629 C C . ARG A 1 215 ? 0.629 11.842 16.434 1.00 96.19 215 ARG A C 1
ATOM 1631 O O . ARG A 1 215 ? -0.542 12.194 16.541 1.00 96.19 215 ARG A O 1
ATOM 1638 N N . ALA A 1 216 ? 1.001 10.659 15.947 1.00 96.12 216 ALA A N 1
ATOM 1639 C CA . ALA A 1 216 ? 0.051 9.636 15.523 1.00 96.12 216 ALA A CA 1
ATOM 1640 C C . ALA A 1 216 ? -0.903 9.241 16.656 1.00 96.12 216 ALA A C 1
ATOM 1642 O O . ALA A 1 216 ? -2.111 9.255 16.460 1.00 96.12 216 ALA A O 1
ATOM 1643 N N . ALA A 1 217 ? -0.393 8.970 17.860 1.00 96.69 217 ALA A N 1
ATOM 1644 C CA . ALA A 1 217 ? -1.227 8.584 18.999 1.00 96.69 217 ALA A CA 1
ATOM 1645 C C . ALA A 1 217 ? -2.253 9.666 19.384 1.00 96.69 217 ALA A C 1
ATOM 1647 O O . ALA A 1 217 ? -3.410 9.358 19.676 1.00 96.69 217 ALA A O 1
ATOM 1648 N N . GLU A 1 218 ? -1.862 10.943 19.351 1.00 96.56 218 GLU A N 1
ATOM 1649 C CA . GLU A 1 218 ? -2.795 12.050 19.586 1.00 96.56 218 GLU A CA 1
ATOM 1650 C C . GLU A 1 218 ? -3.839 12.174 18.465 1.00 96.56 218 GLU A C 1
ATOM 1652 O O . GLU A 1 218 ? -5.020 12.378 18.745 1.00 96.56 218 GLU A O 1
ATOM 1657 N N . ASN A 1 219 ? -3.435 12.008 17.206 1.00 97.19 219 ASN A N 1
ATOM 1658 C CA . ASN A 1 219 ? -4.346 12.063 16.063 1.00 97.19 219 ASN A CA 1
ATOM 1659 C C . ASN A 1 219 ? -5.356 10.910 16.066 1.00 97.19 219 ASN A C 1
ATOM 1661 O O . ASN A 1 219 ? -6.556 11.166 15.961 1.00 97.19 219 ASN A O 1
ATOM 1665 N N . ILE A 1 220 ? -4.908 9.685 16.349 1.00 96.81 220 ILE A N 1
ATOM 1666 C CA . ILE A 1 220 ? -5.777 8.521 16.562 1.00 96.81 220 ILE A CA 1
ATOM 1667 C C . ILE A 1 220 ? -6.795 8.818 17.667 1.00 96.81 220 ILE A C 1
ATOM 1669 O O . ILE A 1 220 ? -7.994 8.604 17.490 1.00 96.81 220 ILE A O 1
ATOM 1673 N N . ARG A 1 221 ? -6.354 9.377 18.802 1.00 96.31 221 ARG A N 1
ATOM 1674 C CA . ARG A 1 221 ? -7.253 9.740 19.908 1.00 96.31 221 ARG A CA 1
ATOM 1675 C C . ARG A 1 221 ? -8.319 10.754 19.478 1.00 96.31 221 ARG A C 1
ATOM 1677 O O . ARG A 1 221 ? -9.475 10.624 19.882 1.00 96.31 221 ARG A O 1
ATOM 1684 N N . ARG A 1 222 ? -7.957 11.752 18.664 1.00 95.88 222 ARG A N 1
ATOM 1685 C CA . ARG A 1 222 ? -8.890 12.766 18.139 1.00 95.88 222 ARG A CA 1
ATOM 1686 C C . ARG A 1 222 ? -9.916 12.168 17.188 1.00 95.88 222 ARG A C 1
ATOM 1688 O O . ARG A 1 222 ? -11.105 12.444 17.346 1.00 95.88 222 ARG A O 1
ATOM 1695 N N . GLU A 1 223 ? -9.479 11.347 16.237 1.00 96.38 223 GLU A N 1
ATOM 1696 C CA . GLU A 1 223 ? -10.372 10.700 15.272 1.00 96.38 223 GLU A CA 1
ATOM 1697 C C . GLU A 1 223 ? -11.340 9.738 15.965 1.00 96.38 223 GLU A C 1
ATOM 1699 O O . GLU A 1 223 ? -12.548 9.801 15.724 1.00 96.38 223 GLU A O 1
ATOM 1704 N N . LEU A 1 224 ? -10.844 8.910 16.891 1.00 96.38 224 LEU A N 1
ATOM 1705 C CA . LEU A 1 224 ? -11.680 7.973 17.643 1.00 96.38 224 LEU A CA 1
ATOM 1706 C C . LEU A 1 224 ? -12.714 8.696 18.506 1.00 96.38 224 LEU A C 1
ATOM 1708 O O . LEU A 1 224 ? -13.889 8.337 18.475 1.00 96.38 224 LEU A O 1
ATOM 1712 N N . LYS A 1 225 ? -12.318 9.764 19.208 1.00 95.25 225 LYS A N 1
ATOM 1713 C CA . LYS A 1 225 ? -13.249 10.576 20.006 1.00 95.25 225 LYS A CA 1
ATOM 1714 C C . LYS A 1 225 ? -14.313 11.258 19.141 1.00 95.25 225 LYS A C 1
ATOM 1716 O O . LYS A 1 225 ? -15.448 11.409 19.585 1.00 95.25 225 LYS A O 1
ATOM 1721 N N . ARG A 1 226 ? -13.954 11.682 17.924 1.00 94.44 226 ARG A N 1
ATOM 1722 C CA . ARG A 1 226 ? -14.883 12.313 16.977 1.00 94.44 226 ARG A CA 1
ATOM 1723 C C . ARG A 1 226 ? -15.881 11.310 16.399 1.00 94.44 226 ARG A C 1
ATOM 1725 O O . ARG A 1 226 ? -17.050 11.654 16.263 1.00 94.44 226 ARG A O 1
ATOM 1732 N N . LYS A 1 227 ? -15.432 10.101 16.045 1.00 95.31 227 LYS A N 1
ATOM 1733 C CA . LYS A 1 227 ? -16.284 9.074 15.423 1.00 95.31 227 LYS A CA 1
ATOM 1734 C C . LYS A 1 227 ? -17.143 8.317 16.436 1.00 95.31 227 LYS A C 1
ATOM 1736 O O . LYS A 1 227 ? -18.271 7.961 16.116 1.00 95.31 227 LYS A O 1
ATOM 1741 N N . PHE A 1 228 ? -16.629 8.098 17.644 1.00 95.06 228 PHE A N 1
ATOM 1742 C CA . PHE A 1 228 ? -17.292 7.324 18.695 1.00 95.06 228 PHE A CA 1
ATOM 1743 C C . PHE A 1 228 ? -17.425 8.153 19.981 1.00 95.06 228 PHE A C 1
ATOM 1745 O O . PHE A 1 228 ? -16.755 7.871 20.984 1.00 95.06 228 PHE A O 1
ATOM 1752 N N . PRO A 1 229 ? -18.269 9.203 19.972 1.00 92.38 229 PRO A N 1
ATOM 1753 C CA . PRO A 1 229 ? -18.524 9.982 21.173 1.00 92.38 229 PRO A CA 1
ATOM 1754 C C . PRO A 1 229 ? -19.168 9.079 22.234 1.00 92.38 229 PRO A C 1
ATOM 1756 O O . PRO A 1 229 ? -20.202 8.468 21.994 1.00 92.38 229 PRO A O 1
ATOM 1759 N N . GLY A 1 230 ? -18.543 8.983 23.409 1.00 89.69 230 GLY A N 1
ATOM 1760 C CA . GLY A 1 230 ? -19.037 8.176 24.533 1.00 89.69 230 GLY A CA 1
ATOM 1761 C C . GLY A 1 230 ? -18.228 6.912 24.829 1.00 89.69 230 GLY A C 1
ATOM 1762 O O . GLY A 1 230 ? -18.341 6.380 25.928 1.00 89.69 230 GLY A O 1
ATOM 1763 N N . VAL A 1 231 ? -17.347 6.477 23.922 1.00 94.25 231 VAL A N 1
ATOM 1764 C CA . VAL A 1 231 ? -16.435 5.351 24.182 1.00 94.25 231 VAL A CA 1
ATOM 1765 C C . VAL A 1 231 ? -15.100 5.864 24.714 1.00 94.25 231 VAL A C 1
ATOM 1767 O O . VAL A 1 231 ? -14.496 6.790 24.167 1.00 94.25 231 VAL A O 1
ATOM 1770 N N . LYS A 1 232 ? -14.622 5.259 25.805 1.00 94.69 232 LYS A N 1
ATOM 1771 C CA . LYS A 1 232 ? -13.330 5.595 26.405 1.00 94.69 232 LYS A CA 1
ATOM 1772 C C . LYS A 1 232 ? -12.221 4.779 25.740 1.00 94.69 232 LYS A C 1
ATOM 1774 O O . LYS A 1 232 ? -12.087 3.588 25.998 1.00 94.69 232 LYS A O 1
ATOM 1779 N N . PHE A 1 233 ? -11.398 5.447 24.938 1.00 96.31 233 PHE A N 1
ATOM 1780 C CA . PHE A 1 233 ? -10.191 4.860 24.356 1.00 96.31 233 PHE A CA 1
ATOM 1781 C C . PHE A 1 233 ? -8.963 5.174 25.212 1.00 96.31 233 PHE A C 1
ATOM 1783 O O . PHE A 1 233 ? -8.719 6.329 25.570 1.00 96.31 233 PHE A O 1
ATOM 1790 N N . SER A 1 234 ? -8.160 4.152 25.490 1.00 96.88 234 SER A N 1
ATOM 1791 C CA . SER A 1 234 ? -6.774 4.290 25.920 1.00 96.88 234 SER A CA 1
ATOM 1792 C C . SER A 1 234 ? -5.885 4.205 24.684 1.00 96.88 234 SER A C 1
ATOM 1794 O O . SER A 1 234 ? -5.916 3.208 23.970 1.00 96.88 234 SER A O 1
ATOM 1796 N N . VAL A 1 235 ? -5.124 5.263 24.409 1.00 97.06 235 VAL A N 1
ATOM 1797 C CA . VAL A 1 235 ? -4.154 5.297 23.306 1.00 97.06 235 VAL A CA 1
ATOM 1798 C C . VAL A 1 235 ? -2.805 5.644 23.908 1.00 97.06 235 VAL A C 1
ATOM 1800 O O . VAL A 1 235 ? -2.615 6.783 24.357 1.00 97.06 235 VAL A O 1
ATOM 1803 N N . THR A 1 236 ? -1.910 4.663 23.949 1.00 95.19 236 THR A N 1
ATOM 1804 C CA . THR A 1 236 ? -0.552 4.781 24.491 1.00 95.19 236 THR A CA 1
ATOM 1805 C C . THR A 1 236 ? 0.468 4.647 23.372 1.00 95.19 236 THR A C 1
ATOM 1807 O O . THR A 1 236 ? 0.240 3.927 22.406 1.00 95.19 236 THR A O 1
ATOM 1810 N N . SER A 1 237 ? 1.573 5.379 23.485 1.00 94.06 237 SER A N 1
ATOM 1811 C CA . SER A 1 237 ? 2.671 5.345 22.522 1.00 94.06 237 SER A CA 1
ATOM 1812 C C . SER A 1 237 ? 3.969 5.051 23.245 1.00 94.06 237 SER A C 1
ATOM 1814 O O . SER A 1 237 ? 4.312 5.802 24.159 1.00 94.06 237 SER A O 1
ATOM 1816 N N . ASP A 1 238 ? 4.709 4.062 22.766 1.00 92.81 238 ASP A N 1
ATOM 1817 C CA . ASP A 1 238 ? 5.994 3.668 23.326 1.00 92.81 238 ASP A CA 1
ATOM 1818 C C . ASP A 1 238 ? 7.094 3.716 22.265 1.00 92.81 238 ASP A C 1
ATOM 1820 O O . ASP A 1 238 ? 6.855 3.642 21.055 1.00 92.81 238 ASP A O 1
ATOM 1824 N N . SER A 1 239 ? 8.329 3.889 22.729 1.00 90.69 239 SER A N 1
ATOM 1825 C CA . SER A 1 239 ? 9.531 3.901 21.898 1.00 90.69 239 SER A CA 1
ATOM 1826 C C . SER A 1 239 ? 10.565 2.976 22.519 1.00 90.69 239 SER A C 1
ATOM 1828 O O . SER A 1 239 ? 10.806 3.037 23.721 1.00 90.69 239 SER A O 1
ATOM 1830 N N . PHE A 1 240 ? 11.195 2.140 21.701 1.00 90.25 240 PHE A N 1
ATOM 1831 C CA . PHE A 1 240 ? 12.164 1.142 22.149 1.00 90.25 240 PHE A CA 1
ATOM 1832 C C . PHE A 1 240 ? 13.277 0.956 21.111 1.00 90.25 240 PHE A C 1
ATOM 1834 O O . PHE A 1 240 ? 13.227 1.504 20.007 1.00 90.25 240 PHE A O 1
ATOM 1841 N N . ALA A 1 241 ? 14.317 0.197 21.463 1.00 83.75 241 ALA A N 1
ATOM 1842 C CA . ALA A 1 241 ? 15.411 -0.089 20.542 1.00 83.75 241 ALA A CA 1
ATOM 1843 C C . ALA A 1 241 ? 14.873 -0.836 19.306 1.00 83.75 241 ALA A C 1
ATOM 1845 O O . ALA A 1 241 ? 14.389 -1.959 19.411 1.00 83.75 241 ALA A O 1
ATOM 1846 N N . GLY A 1 242 ? 14.926 -0.195 18.135 1.00 79.75 242 GLY A N 1
ATOM 1847 C CA . GLY A 1 242 ? 14.467 -0.781 16.868 1.00 79.75 242 GLY A CA 1
ATOM 1848 C C . GLY A 1 242 ? 13.029 -0.443 16.447 1.00 79.75 242 GLY A C 1
ATOM 1849 O O . GLY A 1 242 ? 12.555 -0.976 15.434 1.00 79.75 242 GLY A O 1
ATOM 1850 N N . GLY A 1 243 ? 12.329 0.447 17.161 1.00 87.94 243 GLY A N 1
ATOM 1851 C CA . GLY A 1 243 ? 11.020 0.915 16.712 1.00 87.94 243 GLY A CA 1
ATOM 1852 C C . GLY A 1 243 ? 10.214 1.723 17.722 1.00 87.94 243 GLY A C 1
ATOM 1853 O O . GLY A 1 243 ? 10.700 2.199 18.744 1.00 87.94 243 GLY A O 1
ATOM 1854 N N . ASN A 1 244 ? 8.943 1.892 17.386 1.00 93.00 244 ASN A N 1
ATOM 1855 C CA . ASN A 1 244 ? 7.931 2.476 18.249 1.00 93.00 244 ASN A CA 1
ATOM 1856 C C . ASN A 1 244 ? 6.608 1.734 18.040 1.00 93.00 244 ASN A C 1
ATOM 1858 O O . ASN A 1 244 ? 6.407 1.109 16.993 1.00 93.00 244 ASN A O 1
ATOM 1862 N N . SER A 1 245 ? 5.727 1.809 19.029 1.00 94.38 245 SER A N 1
ATOM 1863 C CA . SER A 1 245 ? 4.401 1.207 18.966 1.00 94.38 245 SER A CA 1
ATOM 1864 C C . SER A 1 245 ? 3.328 2.157 19.470 1.00 94.38 245 SER A C 1
ATOM 1866 O O . SER A 1 245 ? 3.586 3.041 20.291 1.00 94.38 245 SER A O 1
ATOM 1868 N N . ILE A 1 246 ? 2.114 1.954 18.971 1.00 96.62 246 ILE A N 1
ATOM 1869 C CA . ILE A 1 246 ? 0.889 2.548 19.487 1.00 96.62 246 ILE A CA 1
ATOM 1870 C C . ILE A 1 246 ? -0.065 1.419 19.840 1.00 96.62 246 ILE A C 1
ATOM 1872 O O . ILE A 1 246 ? -0.415 0.611 18.982 1.00 96.62 246 ILE A O 1
ATOM 1876 N N . ASP A 1 247 ? -0.533 1.413 21.081 1.00 96.50 247 ASP A N 1
ATOM 1877 C CA . ASP A 1 247 ? -1.526 0.464 21.564 1.00 96.50 247 ASP A CA 1
ATOM 1878 C C . ASP A 1 247 ? -2.844 1.200 21.816 1.00 96.50 247 ASP A C 1
ATOM 1880 O O . ASP A 1 247 ? -2.934 2.115 22.641 1.00 96.50 247 ASP A O 1
ATOM 1884 N N . VAL A 1 248 ? -3.877 0.805 21.071 1.00 97.50 248 VAL A N 1
ATOM 1885 C CA . VAL A 1 248 ? -5.245 1.313 21.200 1.00 97.50 248 VAL A CA 1
ATOM 1886 C C . VAL A 1 248 ? -6.079 0.266 21.924 1.00 97.50 248 VAL A C 1
ATOM 1888 O O . VAL A 1 248 ? -6.309 -0.821 21.396 1.00 97.50 248 VAL A O 1
ATOM 1891 N N . LYS A 1 249 ? -6.551 0.596 23.126 1.00 97.06 249 LYS A N 1
ATOM 1892 C CA . LYS A 1 249 ? -7.400 -0.273 23.946 1.00 97.06 249 LYS A CA 1
ATOM 1893 C C . LYS A 1 249 ? -8.725 0.396 24.269 1.00 97.06 249 LYS A C 1
ATOM 1895 O O . LYS A 1 249 ? -8.759 1.586 24.585 1.00 97.06 249 LYS A O 1
ATOM 1900 N N . TRP A 1 250 ? -9.812 -0.357 24.205 1.00 97.12 250 TRP A N 1
ATOM 1901 C CA . TRP A 1 250 ? -11.138 0.098 24.616 1.00 97.12 250 TRP A CA 1
ATOM 1902 C C . TRP A 1 250 ? -11.995 -1.090 25.035 1.00 97.12 250 TRP A C 1
ATOM 1904 O O . TRP A 1 250 ? -11.692 -2.233 24.696 1.00 97.12 250 TRP A O 1
ATOM 1914 N N . THR A 1 251 ? -13.065 -0.809 25.768 1.00 95.38 251 THR A N 1
ATOM 1915 C CA . THR A 1 251 ? -13.996 -1.822 26.267 1.00 95.38 251 THR A CA 1
ATOM 1916 C C . THR A 1 251 ? -15.329 -1.692 25.533 1.00 95.38 251 THR A C 1
ATOM 1918 O O . THR A 1 251 ? -15.866 -0.587 25.435 1.00 95.38 251 THR A O 1
ATOM 1921 N N . ASP A 1 252 ? -15.852 -2.808 25.018 1.00 91.88 252 ASP A N 1
ATOM 1922 C CA . ASP A 1 252 ? -17.084 -2.892 24.220 1.00 91.88 252 ASP A CA 1
ATOM 1923 C C . ASP A 1 252 ? -17.130 -1.864 23.065 1.00 91.88 252 ASP A C 1
ATOM 1925 O O . ASP A 1 252 ? -16.134 -1.686 22.366 1.00 91.88 252 ASP A O 1
ATOM 1929 N N . GLY A 1 253 ? -18.278 -1.244 22.771 1.00 92.06 253 GLY A N 1
ATOM 1930 C CA . GLY A 1 253 ? -18.401 -0.158 21.787 1.00 92.06 253 GLY A CA 1
ATOM 1931 C C . GLY A 1 253 ? -18.176 -0.588 20.327 1.00 92.06 253 GLY A C 1
ATOM 1932 O O . GLY A 1 253 ? -18.728 -1.612 19.917 1.00 92.06 253 GLY A O 1
ATOM 1933 N N . PRO A 1 254 ? -17.397 0.154 19.513 1.00 95.50 254 PRO A N 1
ATOM 1934 C CA . PRO A 1 254 ? -17.208 -0.153 18.099 1.00 95.50 254 PRO A CA 1
ATOM 1935 C C . PRO A 1 254 ? -16.429 -1.443 17.874 1.00 95.50 254 PRO A C 1
ATOM 1937 O O . PRO A 1 254 ? -15.636 -1.874 18.717 1.00 95.50 254 PRO A O 1
ATOM 1940 N N . THR A 1 255 ? -16.626 -2.030 16.694 1.00 94.75 255 THR A N 1
ATOM 1941 C CA . THR A 1 255 ? -15.889 -3.229 16.292 1.00 94.75 255 THR A CA 1
ATOM 1942 C C . THR A 1 255 ? -14.400 -2.929 16.137 1.00 94.75 255 THR A C 1
ATOM 1944 O O . THR A 1 255 ? -13.992 -1.812 15.804 1.00 94.75 255 THR A O 1
ATOM 1947 N N . GLU A 1 256 ? -13.565 -3.950 16.329 1.00 93.94 256 GLU A N 1
ATOM 1948 C CA . GLU A 1 256 ? -12.121 -3.834 16.105 1.00 93.94 256 GLU A CA 1
ATOM 1949 C C . GLU A 1 256 ? -11.803 -3.412 14.669 1.00 93.94 256 GLU A C 1
ATOM 1951 O O . GLU A 1 256 ? -10.897 -2.613 14.447 1.00 93.94 256 GLU A O 1
ATOM 1956 N N . ARG A 1 257 ? -12.608 -3.867 13.701 1.00 93.81 257 ARG A N 1
ATOM 1957 C CA . ARG A 1 257 ? -12.508 -3.464 12.296 1.00 93.81 257 ARG A CA 1
ATOM 1958 C C . ARG A 1 257 ? -12.680 -1.954 12.118 1.00 93.81 257 ARG A C 1
ATOM 1960 O O . ARG A 1 257 ? -11.882 -1.334 11.418 1.00 93.81 257 ARG A O 1
ATOM 1967 N N . ASP A 1 258 ? -13.682 -1.358 12.761 1.00 94.31 258 ASP A N 1
ATOM 1968 C CA . ASP A 1 258 ? -13.968 0.074 12.614 1.00 94.31 258 ASP A CA 1
ATOM 1969 C C . ASP A 1 258 ? -12.882 0.958 13.240 1.00 94.31 258 ASP A C 1
ATOM 1971 O O . ASP A 1 258 ? -12.603 2.048 12.731 1.00 94.31 258 ASP A O 1
ATOM 1975 N N . VAL A 1 259 ? -12.264 0.487 14.329 1.00 96.06 259 VAL A N 1
ATOM 1976 C CA . VAL A 1 259 ? -11.147 1.168 15.000 1.00 96.06 259 VAL A CA 1
ATOM 1977 C C . VAL A 1 259 ? -9.842 0.984 14.225 1.00 96.06 259 VAL A C 1
ATOM 1979 O O . VAL A 1 259 ? -9.135 1.966 13.996 1.00 96.06 259 VAL A O 1
ATOM 1982 N N . LYS A 1 260 ? -9.551 -0.231 13.738 1.00 95.06 260 LYS A N 1
ATOM 1983 C CA . LYS A 1 260 ? -8.388 -0.517 12.880 1.00 95.06 260 LYS A CA 1
ATOM 1984 C C . LYS A 1 260 ? -8.401 0.324 11.608 1.00 95.06 260 LYS A C 1
ATOM 1986 O O . LYS A 1 260 ? -7.359 0.846 11.231 1.00 95.06 260 LYS A O 1
ATOM 1991 N N . ALA A 1 261 ? -9.570 0.536 10.999 1.00 94.00 261 ALA A N 1
ATOM 1992 C CA . ALA A 1 261 ? -9.711 1.395 9.821 1.00 94.00 261 ALA A CA 1
ATOM 1993 C C . ALA A 1 261 ? -9.243 2.847 10.055 1.00 94.00 261 ALA A C 1
ATOM 1995 O O . ALA A 1 261 ? -8.825 3.513 9.112 1.00 94.00 261 ALA A O 1
ATOM 1996 N N . ILE A 1 262 ? -9.292 3.335 11.299 1.00 94.81 262 ILE A N 1
ATOM 1997 C CA . ILE A 1 262 ? -8.731 4.637 11.685 1.00 94.81 262 ILE A CA 1
ATOM 1998 C C . ILE A 1 262 ? -7.253 4.481 12.039 1.00 94.81 262 ILE A C 1
ATOM 2000 O O . ILE A 1 262 ? -6.394 5.123 11.439 1.00 94.81 262 ILE A O 1
ATOM 2004 N N . ALA A 1 263 ? -6.947 3.607 13.000 1.00 94.44 263 ALA A N 1
ATOM 2005 C CA . ALA A 1 263 ? -5.617 3.511 13.589 1.00 94.44 263 ALA A CA 1
ATOM 2006 C C . ALA A 1 263 ? -4.541 3.111 12.563 1.00 94.44 263 ALA A C 1
ATOM 2008 O O . ALA A 1 263 ? -3.440 3.660 12.575 1.00 94.44 263 ALA A O 1
ATOM 2009 N N . TYR A 1 264 ? -4.858 2.203 11.634 1.00 92.94 264 TYR A N 1
ATOM 2010 C CA . TYR A 1 264 ? -3.886 1.674 10.670 1.00 92.94 264 TYR A CA 1
ATOM 2011 C C . TYR A 1 264 ? -3.530 2.656 9.554 1.00 92.94 264 TYR A C 1
ATOM 2013 O O . TYR A 1 264 ? -2.513 2.458 8.893 1.00 92.94 264 TYR A O 1
ATOM 2021 N N . ARG A 1 265 ? -4.257 3.775 9.407 1.00 91.50 265 ARG A N 1
ATOM 2022 C CA . ARG A 1 265 ? -3.815 4.893 8.550 1.00 91.50 265 ARG A CA 1
ATOM 2023 C C . ARG A 1 265 ? -2.472 5.471 9.005 1.00 91.50 265 ARG A C 1
ATOM 2025 O O . ARG A 1 265 ? -1.721 5.994 8.187 1.00 91.50 265 ARG A O 1
ATOM 2032 N N . HIS A 1 266 ? -2.173 5.354 10.299 1.00 92.56 266 HIS A N 1
ATOM 2033 C CA . HIS A 1 266 ? -0.915 5.775 10.912 1.00 92.56 266 HIS A CA 1
ATOM 2034 C C . HIS A 1 266 ? 0.135 4.651 10.984 1.00 92.56 266 HIS A C 1
ATOM 2036 O O . HIS A 1 266 ? 1.168 4.834 11.632 1.00 92.56 266 HIS A O 1
ATOM 2042 N N . SER A 1 267 ? -0.093 3.495 10.348 1.00 90.38 267 SER A N 1
ATOM 2043 C CA . SER A 1 267 ? 0.942 2.463 10.241 1.00 90.38 267 SER A CA 1
ATOM 2044 C C . SER A 1 267 ? 2.032 2.907 9.266 1.00 90.38 267 SER A C 1
ATOM 2046 O O . SER A 1 267 ? 1.745 3.349 8.153 1.00 90.38 267 SER A O 1
ATOM 2048 N N . ALA A 1 268 ? 3.293 2.764 9.670 1.00 86.06 268 ALA A N 1
ATOM 2049 C CA . ALA A 1 268 ? 4.448 3.101 8.841 1.00 86.06 268 ALA A CA 1
ATOM 2050 C C . ALA A 1 268 ? 4.744 2.046 7.759 1.00 86.06 268 ALA A C 1
ATOM 2052 O O . ALA A 1 268 ? 5.667 2.220 6.967 1.00 86.06 268 ALA A O 1
ATOM 2053 N N . GLY A 1 269 ? 4.031 0.917 7.755 1.00 84.69 269 GLY A N 1
ATOM 2054 C CA . GLY A 1 269 ? 4.311 -0.190 6.847 1.00 84.69 269 GLY A CA 1
ATOM 2055 C C . GLY A 1 269 ? 3.606 -1.490 7.220 1.00 84.69 269 GLY A C 1
ATOM 2056 O O . GLY A 1 269 ? 2.580 -1.484 7.904 1.00 84.69 269 GLY A O 1
ATOM 2057 N N . SER A 1 270 ? 4.174 -2.601 6.757 1.00 81.00 270 SER A N 1
ATOM 2058 C CA . SER A 1 270 ? 3.706 -3.956 7.057 1.00 81.00 270 SER A CA 1
ATOM 2059 C C . SER A 1 270 ? 4.881 -4.924 7.187 1.00 81.00 270 SER A C 1
ATOM 2061 O O . SER A 1 270 ? 5.934 -4.724 6.583 1.00 81.00 270 SER A O 1
ATOM 2063 N N . PHE A 1 271 ? 4.707 -5.959 8.004 1.00 78.94 271 PHE A N 1
ATOM 2064 C CA . PHE A 1 271 ? 5.684 -7.031 8.153 1.00 78.94 271 PHE A CA 1
ATOM 2065 C C . PHE A 1 271 ? 5.401 -8.144 7.142 1.00 78.94 271 PHE A C 1
ATOM 2067 O O . PHE A 1 271 ? 4.261 -8.599 7.037 1.00 78.94 271 PHE A O 1
ATOM 2074 N N . ASP A 1 272 ? 6.432 -8.582 6.424 1.00 78.19 272 ASP A N 1
ATOM 2075 C CA . ASP A 1 272 ? 6.373 -9.710 5.500 1.00 78.19 272 ASP A CA 1
ATOM 2076 C C . ASP A 1 272 ? 7.025 -10.942 6.134 1.00 78.19 272 ASP A C 1
ATOM 2078 O O . ASP A 1 272 ? 8.247 -11.041 6.251 1.00 78.19 272 ASP A O 1
ATOM 2082 N N . GLY A 1 273 ? 6.186 -11.904 6.522 1.00 77.44 273 GLY A N 1
ATOM 2083 C CA . GLY A 1 273 ? 6.633 -13.149 7.141 1.00 77.44 273 GLY A CA 1
ATOM 2084 C C . GLY A 1 273 ? 7.370 -14.102 6.196 1.00 77.44 273 GLY A C 1
ATOM 2085 O O . GLY A 1 273 ? 8.008 -15.029 6.680 1.00 77.44 273 GLY A O 1
ATOM 2086 N N . SER A 1 274 ? 7.306 -13.900 4.874 1.00 79.50 274 SER A N 1
ATOM 2087 C CA . SER A 1 274 ? 8.045 -14.734 3.915 1.00 79.50 274 SER A CA 1
ATOM 2088 C C . SER A 1 274 ? 9.522 -14.348 3.817 1.00 79.50 274 SER A C 1
ATOM 2090 O O . SER A 1 274 ? 10.373 -15.210 3.604 1.00 79.50 274 SER A O 1
ATOM 2092 N N . THR A 1 275 ? 9.826 -13.064 4.020 1.00 79.12 275 THR A N 1
ATOM 2093 C CA . THR A 1 275 ? 11.183 -12.500 3.962 1.00 79.12 275 THR A CA 1
ATOM 2094 C C . THR A 1 275 ? 11.738 -12.101 5.331 1.00 79.12 275 THR A C 1
ATOM 2096 O O . THR A 1 275 ? 12.871 -11.629 5.403 1.00 79.12 275 THR A O 1
ATOM 2099 N N . ASP A 1 276 ? 10.957 -12.284 6.403 1.00 82.31 276 ASP A N 1
ATOM 2100 C CA . ASP A 1 276 ? 11.268 -11.865 7.781 1.00 82.31 276 ASP A CA 1
ATOM 2101 C C . ASP A 1 276 ? 11.707 -10.390 7.867 1.00 82.31 276 ASP A C 1
ATOM 2103 O O . ASP A 1 276 ? 12.650 -10.011 8.564 1.00 82.31 276 ASP A O 1
ATOM 2107 N N . SER A 1 277 ? 11.042 -9.530 7.089 1.00 78.44 277 SER A N 1
ATOM 2108 C CA . SER A 1 277 ? 11.436 -8.131 6.931 1.00 78.44 277 SER A CA 1
ATOM 2109 C C . SER A 1 277 ? 10.255 -7.172 7.083 1.00 78.44 277 SER A C 1
ATOM 2111 O O . SER A 1 277 ? 9.095 -7.510 6.839 1.00 78.44 277 SER A O 1
ATOM 2113 N N . TYR A 1 278 ? 10.543 -5.952 7.549 1.00 74.00 278 TYR A N 1
ATOM 2114 C CA . TYR A 1 278 ? 9.538 -4.896 7.676 1.00 74.00 278 TYR A CA 1
ATOM 2115 C C . TYR A 1 278 ? 9.607 -3.951 6.477 1.00 74.00 278 TYR A C 1
ATOM 2117 O O . TYR A 1 278 ? 10.599 -3.241 6.295 1.00 74.00 278 TYR A O 1
ATOM 2125 N N . ASN A 1 279 ? 8.520 -3.889 5.714 1.00 79.19 279 ASN A N 1
ATOM 2126 C CA . ASN A 1 279 ? 8.385 -3.039 4.542 1.00 79.19 279 ASN A CA 1
ATOM 2127 C C . ASN A 1 279 ? 7.768 -1.701 4.945 1.00 79.19 279 ASN A C 1
ATOM 2129 O O . ASN A 1 279 ? 6.580 -1.624 5.268 1.00 79.19 279 ASN A O 1
ATOM 2133 N N . TYR A 1 280 ? 8.576 -0.640 4.928 1.00 76.88 280 TYR A N 1
ATOM 2134 C CA . TYR A 1 280 ? 8.082 0.720 5.131 1.00 76.88 280 TYR A CA 1
ATOM 2135 C C . TYR A 1 280 ? 7.343 1.199 3.884 1.00 76.88 280 TYR A C 1
ATOM 2137 O O . TYR A 1 280 ? 7.868 1.121 2.775 1.00 76.88 280 TYR A O 1
ATOM 2145 N N . ALA A 1 281 ? 6.136 1.723 4.075 1.00 72.56 281 ALA A N 1
ATOM 2146 C CA . ALA A 1 281 ? 5.411 2.396 3.011 1.00 72.56 281 ALA A CA 1
ATOM 2147 C C . ALA A 1 281 ? 5.846 3.865 2.965 1.00 72.56 281 ALA A C 1
ATOM 2149 O O . ALA A 1 281 ? 5.872 4.544 3.995 1.00 72.56 281 ALA A O 1
ATOM 2150 N N . GLU A 1 282 ? 6.155 4.383 1.774 1.00 72.25 282 GLU A N 1
ATOM 2151 C CA . GLU A 1 282 ? 6.214 5.831 1.589 1.00 72.25 282 GLU A CA 1
ATOM 2152 C C . GLU A 1 282 ? 4.800 6.393 1.746 1.00 72.25 282 GLU A C 1
ATOM 2154 O O . GLU A 1 282 ? 3.959 6.254 0.860 1.00 72.25 282 GLU A O 1
ATOM 2159 N N . ASN A 1 283 ? 4.524 6.995 2.901 1.00 82.00 283 ASN A N 1
ATOM 2160 C CA . ASN A 1 283 ? 3.190 7.450 3.256 1.00 82.00 283 ASN A CA 1
ATOM 2161 C C . ASN A 1 283 ? 3.201 8.945 3.590 1.00 82.00 283 ASN A C 1
ATOM 2163 O O . ASN A 1 283 ? 3.615 9.356 4.678 1.00 82.00 283 ASN A O 1
ATOM 2167 N N . VAL A 1 284 ? 2.679 9.758 2.668 1.00 89.50 284 VAL A N 1
ATOM 2168 C CA . VAL A 1 284 ? 2.537 11.211 2.847 1.00 89.50 284 VAL A CA 1
ATOM 2169 C C . VAL A 1 284 ? 1.696 11.541 4.087 1.00 89.50 284 VAL A C 1
ATOM 2171 O O . VAL A 1 284 ? 1.995 12.495 4.807 1.00 89.50 284 VAL A O 1
ATOM 2174 N N . PHE A 1 285 ? 0.682 10.726 4.393 1.00 91.38 285 PHE A N 1
ATOM 2175 C CA . PHE A 1 285 ? -0.142 10.890 5.591 1.00 91.38 285 PHE A CA 1
ATOM 2176 C C . PHE A 1 285 ? 0.682 10.722 6.874 1.00 91.38 285 PHE A C 1
ATOM 2178 O O . PHE A 1 285 ? 0.589 11.550 7.783 1.00 91.38 285 PHE A O 1
ATOM 2185 N N . GLY A 1 286 ? 1.534 9.697 6.930 1.00 90.56 286 GLY A N 1
ATOM 2186 C CA . GLY A 1 286 ? 2.419 9.437 8.064 1.00 90.56 286 GLY A CA 1
ATOM 2187 C C . GLY A 1 286 ? 3.479 10.524 8.268 1.00 90.56 286 GLY A C 1
ATOM 2188 O O . GLY A 1 286 ? 3.801 10.874 9.406 1.00 90.56 286 GLY A O 1
ATOM 2189 N N . GLU A 1 287 ? 3.979 11.123 7.185 1.00 90.69 287 GLU A N 1
ATOM 2190 C CA . GLU A 1 287 ? 4.895 12.268 7.254 1.00 90.69 287 GLU A CA 1
ATOM 2191 C C . GLU A 1 287 ? 4.237 13.510 7.873 1.00 90.69 287 GLU A C 1
ATOM 2193 O O . GLU A 1 287 ? 4.843 14.172 8.725 1.00 90.69 287 GLU A O 1
ATOM 2198 N N . LEU A 1 288 ? 2.998 13.812 7.466 1.00 93.06 288 LEU A N 1
ATOM 2199 C CA . LEU A 1 288 ? 2.246 14.985 7.918 1.00 93.06 288 LEU A CA 1
ATOM 2200 C C . LEU A 1 288 ? 1.717 14.816 9.346 1.00 93.06 288 LEU A C 1
ATOM 2202 O O . LEU A 1 288 ? 1.958 15.661 10.210 1.00 93.06 288 LEU A O 1
ATOM 2206 N N . PHE A 1 289 ? 1.013 13.717 9.615 1.00 94.81 289 PHE A N 1
ATOM 2207 C CA . PHE A 1 289 ? 0.232 13.518 10.842 1.00 94.81 289 PHE A CA 1
ATOM 2208 C C . PHE A 1 289 ? 0.891 12.560 11.840 1.00 94.81 289 PHE A C 1
ATOM 2210 O O . PHE A 1 289 ? 0.388 12.369 12.947 1.00 94.81 289 PHE A O 1
ATOM 2217 N N . GLY A 1 290 ? 2.055 12.014 11.497 1.00 93.56 290 GLY A N 1
ATOM 2218 C CA . GLY A 1 290 ? 2.769 11.042 12.313 1.00 93.56 290 GLY A CA 1
ATOM 2219 C C . GLY A 1 290 ? 2.386 9.605 11.974 1.00 93.56 290 GLY A C 1
ATOM 2220 O O . GLY A 1 290 ? 1.279 9.323 11.518 1.00 93.56 290 GLY A O 1
ATOM 2221 N N . GLN A 1 291 ? 3.309 8.691 12.247 1.00 93.81 291 GLN A N 1
ATOM 2222 C CA . GLN A 1 291 ? 3.151 7.256 12.038 1.00 93.81 291 GLN A CA 1
ATOM 2223 C C . GLN A 1 291 ? 3.927 6.450 13.078 1.00 93.81 291 GLN A C 1
ATOM 2225 O O . GLN A 1 291 ? 4.874 6.956 13.695 1.00 93.81 291 GLN A O 1
ATOM 2230 N N . SER A 1 292 ? 3.547 5.184 13.232 1.00 93.06 292 SER A N 1
ATOM 2231 C CA . SER A 1 292 ? 4.232 4.216 14.084 1.00 93.06 292 SER A CA 1
ATOM 2232 C C . SER A 1 292 ? 4.519 2.909 13.348 1.00 93.06 292 SER A C 1
ATOM 2234 O O . SER A 1 292 ? 3.776 2.523 12.449 1.00 93.06 292 SER A O 1
ATOM 2236 N N . LYS A 1 293 ? 5.616 2.239 13.718 1.00 90.94 293 LYS A N 1
ATOM 2237 C CA . LYS A 1 293 ? 6.009 0.940 13.157 1.00 90.94 293 LYS A CA 1
ATOM 2238 C C . LYS A 1 293 ? 5.019 -0.159 13.536 1.00 90.94 293 LYS A C 1
ATOM 2240 O O . LYS A 1 293 ? 4.718 -1.012 12.715 1.00 90.94 293 LYS A O 1
ATOM 2245 N N . TYR A 1 294 ? 4.502 -0.134 14.758 1.00 90.81 294 TYR A N 1
ATOM 2246 C CA . TYR A 1 294 ? 3.510 -1.105 15.199 1.00 90.81 294 TYR A CA 1
ATOM 2247 C C . TYR A 1 294 ? 2.278 -0.378 15.708 1.00 90.81 294 TYR A C 1
ATOM 2249 O O . TYR A 1 294 ? 2.362 0.439 16.618 1.00 90.81 294 TYR A O 1
ATOM 2257 N N . VAL A 1 295 ? 1.124 -0.678 15.124 1.00 94.19 295 VAL A N 1
ATOM 2258 C CA . VAL A 1 295 ? -0.160 -0.190 15.621 1.00 94.19 295 VAL A CA 1
ATOM 2259 C C . VAL A 1 295 ? -0.983 -1.404 16.014 1.00 94.19 295 VAL A C 1
ATOM 2261 O O . VAL A 1 295 ? -1.331 -2.231 15.172 1.00 94.19 295 VAL A O 1
ATOM 2264 N N . ASN A 1 296 ? -1.297 -1.504 17.297 1.00 94.62 296 ASN A N 1
ATOM 2265 C CA . ASN A 1 296 ? -2.088 -2.588 17.852 1.00 94.62 296 ASN A CA 1
ATOM 2266 C C . ASN A 1 296 ? -3.444 -2.047 18.291 1.00 94.62 296 ASN A C 1
ATOM 2268 O O . ASN A 1 296 ? -3.565 -0.937 18.814 1.00 94.62 296 ASN A O 1
ATOM 2272 N N . CYS A 1 297 ? -4.483 -2.840 18.075 1.00 96.00 297 CYS A N 1
ATOM 2273 C CA . CYS A 1 297 ? -5.834 -2.544 18.523 1.00 96.00 297 CYS A CA 1
ATOM 2274 C C . CYS A 1 297 ? -6.320 -3.743 19.324 1.00 96.00 297 CYS A C 1
ATOM 2276 O O . CYS A 1 297 ? -6.248 -4.865 18.837 1.00 96.00 297 CYS A O 1
ATOM 2278 N N . SER A 1 298 ? -6.789 -3.505 20.542 1.00 94.50 298 SER A N 1
ATOM 2279 C CA . SER A 1 298 ? -7.322 -4.545 21.412 1.00 94.50 298 SER A CA 1
ATOM 2280 C C . SER A 1 298 ? -8.643 -4.075 21.986 1.00 94.50 298 SER A C 1
ATOM 2282 O O . SER A 1 298 ? -8.700 -3.090 22.725 1.00 94.50 298 SER A O 1
ATOM 2284 N N . ARG A 1 299 ? -9.705 -4.801 21.657 1.00 95.06 299 ARG A N 1
ATOM 2285 C CA . ARG A 1 299 ? -11.021 -4.599 22.247 1.00 95.06 299 ARG A CA 1
ATOM 2286 C C . ARG A 1 299 ? -11.180 -5.571 23.411 1.00 95.06 299 ARG A C 1
ATOM 2288 O O . ARG A 1 299 ? -10.949 -6.765 23.257 1.00 95.06 299 ARG A O 1
ATOM 2295 N N . GLU A 1 300 ? -11.553 -5.058 24.569 1.00 93.88 300 GLU A N 1
ATOM 2296 C CA . GLU A 1 300 ? -11.917 -5.855 25.740 1.00 93.88 300 GLU A CA 1
ATOM 2297 C C . GLU A 1 300 ? -13.439 -5.963 25.828 1.00 93.88 300 GLU A C 1
ATOM 2299 O O . GLU A 1 300 ? -14.160 -5.068 25.380 1.00 93.88 300 GLU A O 1
ATOM 2304 N N . TRP A 1 301 ? -13.940 -7.055 26.396 1.00 91.81 301 TRP A N 1
ATOM 2305 C CA . TRP A 1 301 ? -15.373 -7.311 26.511 1.00 91.81 301 TRP A CA 1
ATOM 2306 C C . TRP A 1 301 ? -15.860 -7.203 27.952 1.00 91.81 301 TRP A C 1
ATOM 2308 O O . TRP A 1 301 ? -15.172 -7.617 28.885 1.00 91.81 301 TRP A O 1
ATOM 2318 N N . THR A 1 302 ? -17.096 -6.737 28.129 1.00 93.88 302 THR A N 1
ATOM 2319 C CA . THR A 1 302 ? -17.859 -6.997 29.358 1.00 93.88 302 THR A CA 1
ATOM 2320 C C . THR A 1 302 ? -18.873 -8.111 29.131 1.00 93.88 302 THR A C 1
ATOM 2322 O O . THR A 1 302 ? -19.329 -8.341 28.011 1.00 93.88 302 THR A O 1
ATOM 2325 N N . LEU A 1 303 ? -19.275 -8.805 30.200 1.00 93.94 303 LEU A N 1
ATOM 2326 C CA . LEU A 1 303 ? -20.315 -9.833 30.103 1.00 93.94 303 LEU A CA 1
ATOM 2327 C C . LEU A 1 303 ? -21.636 -9.258 29.565 1.00 93.94 303 LEU A C 1
ATOM 2329 O O . LEU A 1 303 ? -22.311 -9.896 28.759 1.00 93.94 303 LEU A O 1
ATOM 2333 N N . GLU A 1 304 ? -21.995 -8.044 29.985 1.00 92.81 304 GLU A N 1
ATOM 2334 C CA . GLU A 1 304 ? -23.185 -7.354 29.489 1.00 92.81 304 GLU A CA 1
ATOM 2335 C C . GLU A 1 304 ? -23.061 -7.018 27.997 1.00 92.81 304 GLU A C 1
ATOM 2337 O O . GLU A 1 304 ? -24.001 -7.256 27.237 1.00 92.81 304 GLU A O 1
ATOM 2342 N N . GLY A 1 305 ? -21.898 -6.527 27.560 1.00 92.94 305 GLY A N 1
ATOM 2343 C CA . GLY A 1 305 ? -21.613 -6.253 26.154 1.00 92.94 305 GLY A CA 1
ATOM 2344 C C . GLY A 1 305 ? -21.721 -7.504 25.283 1.00 92.94 305 GLY A C 1
ATOM 2345 O O . GLY A 1 305 ? -22.403 -7.486 24.259 1.00 92.94 305 GLY A O 1
ATOM 2346 N N . VAL A 1 306 ? -21.136 -8.622 25.722 1.00 94.31 306 VAL A N 1
ATOM 2347 C CA . VAL A 1 306 ? -21.228 -9.916 25.021 1.00 94.31 306 VAL A CA 1
ATOM 2348 C C . VAL A 1 306 ? -22.676 -10.394 24.929 1.00 94.31 306 VAL A C 1
ATOM 2350 O O . VAL A 1 306 ? -23.124 -10.770 23.847 1.00 94.31 306 VAL A O 1
ATOM 2353 N N . ARG A 1 307 ? -23.443 -10.318 26.025 1.00 94.00 307 ARG A N 1
ATOM 2354 C CA . ARG A 1 307 ? -24.875 -10.667 26.031 1.00 94.00 307 ARG A CA 1
ATOM 2355 C C . ARG A 1 307 ? -25.675 -9.814 25.050 1.00 94.00 307 ARG A C 1
ATOM 2357 O O . ARG A 1 307 ? -26.450 -10.359 24.267 1.00 94.00 307 ARG A O 1
ATOM 2364 N N . LYS A 1 308 ? -25.467 -8.493 25.057 1.00 93.31 308 LYS A N 1
ATOM 2365 C CA . LYS A 1 308 ? -26.130 -7.564 24.127 1.00 93.31 308 LYS A CA 1
ATOM 2366 C C . LYS A 1 308 ? -25.777 -7.870 22.674 1.00 93.31 308 LYS A C 1
ATOM 2368 O O . LYS A 1 308 ? -26.672 -7.927 21.835 1.00 93.31 308 LYS A O 1
ATOM 2373 N N . ALA A 1 309 ? -24.497 -8.098 22.383 1.00 94.06 309 ALA A N 1
ATOM 2374 C CA . ALA A 1 309 ? -24.034 -8.430 21.039 1.00 94.06 309 ALA A CA 1
ATOM 2375 C C . ALA A 1 309 ? -24.651 -9.741 20.540 1.00 94.06 309 ALA A C 1
ATOM 2377 O O . ALA A 1 309 ? -25.162 -9.804 19.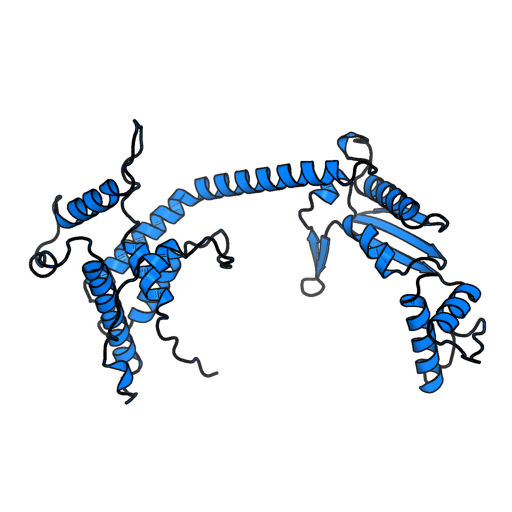422 1.00 94.06 309 ALA A O 1
ATOM 2378 N N . TYR A 1 310 ? -24.668 -10.766 21.392 1.00 94.00 310 TYR A N 1
ATOM 2379 C CA . TYR A 1 310 ? -25.227 -12.065 21.048 1.00 94.00 310 TYR A CA 1
ATOM 2380 C C . TYR A 1 310 ? -26.739 -12.011 20.817 1.00 94.00 310 TYR A C 1
ATOM 2382 O O . TYR A 1 310 ? -27.211 -12.525 19.806 1.00 94.00 310 TYR A O 1
ATOM 2390 N N . ALA A 1 311 ? -27.489 -11.328 21.689 1.00 93.19 311 ALA A N 1
ATOM 2391 C CA . ALA A 1 311 ? -28.932 -11.142 21.535 1.00 93.19 311 ALA A CA 1
ATOM 2392 C C . ALA A 1 311 ? -29.294 -10.349 20.266 1.00 93.19 311 ALA A C 1
ATOM 2394 O O . ALA A 1 311 ? -30.313 -10.623 19.635 1.00 93.19 311 ALA A O 1
ATOM 2395 N N . LYS A 1 312 ? -28.452 -9.387 19.864 1.00 92.88 312 LYS A N 1
ATOM 2396 C CA . LYS A 1 312 ? -28.622 -8.635 18.611 1.00 92.88 312 LYS A CA 1
ATOM 2397 C C . LYS A 1 312 ? -28.359 -9.502 17.377 1.00 92.88 312 LYS A C 1
ATOM 2399 O O . LYS A 1 312 ? -29.081 -9.376 16.394 1.00 92.88 312 LYS A O 1
ATOM 2404 N N . ALA A 1 313 ? -27.338 -10.359 17.424 1.00 92.94 313 ALA A N 1
ATOM 2405 C CA . ALA A 1 313 ? -27.014 -11.286 16.338 1.00 92.94 313 ALA A CA 1
ATOM 2406 C C . ALA A 1 313 ? -28.020 -12.446 16.227 1.00 92.94 313 ALA A C 1
ATOM 2408 O O . ALA A 1 313 ? -28.262 -12.940 15.129 1.00 92.94 313 ALA A O 1
ATOM 2409 N N . HIS A 1 314 ? -28.639 -12.842 17.344 1.00 91.25 314 HIS A N 1
ATOM 2410 C CA . HIS A 1 314 ? -29.594 -13.949 17.425 1.00 91.25 314 HIS A CA 1
ATOM 2411 C C . HIS A 1 314 ? -30.891 -13.510 18.129 1.00 91.25 314 HIS A C 1
ATOM 2413 O O . HIS A 1 314 ? -31.114 -13.848 19.299 1.00 91.25 314 HIS A O 1
ATOM 2419 N N . PRO A 1 315 ? -31.765 -12.749 17.445 1.00 91.62 315 PRO A N 1
ATOM 2420 C CA . PRO A 1 315 ? -33.028 -12.308 18.024 1.00 91.62 315 PRO A CA 1
ATOM 2421 C C . PRO A 1 315 ? -33.887 -13.494 18.486 1.00 91.62 315 PRO A C 1
ATOM 2423 O O . PRO A 1 315 ? -34.080 -14.454 17.745 1.00 91.62 315 PRO A O 1
ATOM 2426 N N . GLY A 1 316 ? -34.417 -13.422 19.710 1.00 87.88 316 GLY A N 1
ATOM 2427 C CA . GLY A 1 316 ? -35.269 -14.474 20.284 1.00 87.88 316 GLY A CA 1
ATOM 2428 C C . GLY A 1 316 ? -34.519 -15.657 20.906 1.00 87.88 316 GLY A C 1
ATOM 2429 O O . GLY A 1 316 ? -35.159 -16.620 21.324 1.00 87.88 316 GLY A O 1
ATOM 2430 N N . THR A 1 317 ? -33.187 -15.597 20.999 1.00 89.00 317 THR A N 1
ATOM 2431 C CA . THR A 1 317 ? -32.405 -16.628 21.691 1.00 89.00 317 THR A CA 1
ATOM 2432 C C . THR A 1 317 ? -32.762 -16.727 23.181 1.00 89.00 317 THR A C 1
ATOM 2434 O O . THR A 1 317 ? -32.967 -15.715 23.853 1.00 89.00 317 THR A O 1
ATOM 2437 N N . GLN A 1 318 ? -32.819 -17.955 23.704 1.00 85.94 318 GLN A N 1
ATOM 2438 C CA . GLN A 1 318 ? -32.936 -18.252 25.141 1.00 85.94 318 GLN A CA 1
ATOM 2439 C C . GLN A 1 318 ? -31.576 -18.598 25.770 1.00 85.94 318 GLN A C 1
ATOM 2441 O O . GLN A 1 318 ? -31.500 -18.982 26.936 1.00 85.94 318 GLN A O 1
ATOM 2446 N N . GLU A 1 319 ? -30.502 -18.473 24.990 1.00 84.56 319 GLU A N 1
ATOM 2447 C CA . GLU A 1 319 ? -29.143 -18.786 25.405 1.00 84.56 319 GLU A CA 1
ATOM 2448 C C . GLU A 1 319 ? -28.696 -17.889 26.567 1.00 84.56 319 GLU A C 1
ATOM 2450 O O . GLU A 1 319 ? -28.697 -16.658 26.469 1.00 84.56 319 GLU A O 1
ATOM 2455 N N . VAL A 1 320 ? -28.259 -18.505 27.667 1.00 86.81 320 VAL A N 1
ATOM 2456 C CA . VAL A 1 320 ? -27.729 -17.784 28.829 1.00 86.81 320 VAL A CA 1
ATOM 2457 C C . VAL A 1 320 ? -26.205 -17.801 28.786 1.00 86.81 320 VAL A C 1
ATOM 2459 O O . VAL A 1 320 ? -25.569 -18.839 28.964 1.00 86.81 320 VAL A O 1
ATOM 2462 N N . ILE A 1 321 ? -25.610 -16.626 28.574 1.00 91.31 321 ILE A N 1
ATOM 2463 C CA . ILE A 1 321 ? -24.154 -16.434 28.599 1.00 91.31 321 ILE A CA 1
ATOM 2464 C C . ILE A 1 321 ? -23.730 -16.086 30.028 1.00 91.31 321 ILE A C 1
ATOM 2466 O O . ILE A 1 321 ? -24.088 -15.023 30.538 1.00 91.31 321 ILE A O 1
ATOM 2470 N N . ASP A 1 322 ? -22.992 -16.971 30.691 1.00 91.94 322 ASP A N 1
ATOM 2471 C CA . ASP A 1 322 ? -22.425 -16.778 32.035 1.00 91.94 322 ASP A CA 1
ATOM 2472 C C . ASP A 1 322 ? -20.989 -16.215 32.004 1.00 91.94 322 ASP A C 1
ATOM 2474 O O . ASP A 1 322 ? -20.409 -16.034 30.938 1.00 91.94 322 ASP A O 1
ATOM 2478 N N . GLU A 1 323 ? -20.404 -15.918 33.169 1.00 89.19 323 GLU A N 1
ATOM 2479 C CA . GLU A 1 323 ? -19.036 -15.377 33.284 1.00 89.19 323 GLU A CA 1
ATOM 2480 C C . GLU A 1 323 ? -17.951 -16.311 32.728 1.00 89.19 323 GLU A C 1
ATOM 2482 O O . GLU A 1 323 ? -16.930 -15.835 32.236 1.00 89.19 323 GLU A O 1
ATOM 2487 N N . GLY A 1 324 ? -18.174 -17.625 32.762 1.00 88.69 324 GLY A N 1
ATOM 2488 C CA . GLY A 1 324 ? -17.253 -18.651 32.279 1.00 88.69 324 GLY A CA 1
ATOM 2489 C C . GLY A 1 324 ? -17.450 -19.016 30.808 1.00 88.69 324 GLY A C 1
ATOM 2490 O O . GLY A 1 324 ? -16.893 -20.016 30.362 1.00 88.69 324 GLY A O 1
ATOM 2491 N N . TRP A 1 325 ? -18.215 -18.237 30.033 1.00 88.00 325 TRP A N 1
ATOM 2492 C CA . TRP A 1 325 ? -18.549 -18.562 28.639 1.00 88.00 325 TRP A CA 1
ATOM 2493 C C . TRP A 1 325 ? -17.331 -18.823 27.741 1.00 88.00 325 TRP A C 1
ATOM 2495 O O . TRP A 1 325 ? -17.451 -19.559 26.768 1.00 88.00 325 TRP A O 1
ATOM 2505 N N . TYR A 1 326 ? -16.172 -18.236 28.057 1.00 85.31 326 TYR A N 1
ATOM 2506 C CA . TYR A 1 326 ? -14.931 -18.356 27.286 1.00 85.31 326 TYR A CA 1
ATOM 2507 C C . TYR A 1 326 ? -14.000 -19.479 27.770 1.00 85.31 326 TYR A C 1
ATOM 2509 O O . TYR A 1 326 ? -13.079 -19.847 27.043 1.00 85.31 326 TYR A O 1
ATOM 2517 N N . ASN A 1 327 ? -14.210 -20.001 28.983 1.00 86.44 327 ASN A N 1
ATOM 2518 C CA . ASN A 1 327 ? -13.366 -21.012 29.623 1.00 86.44 327 ASN A CA 1
ATOM 2519 C C . ASN A 1 327 ? -14.159 -22.317 29.795 1.00 86.44 327 ASN A C 1
ATOM 2521 O O . ASN A 1 327 ? -14.498 -22.727 30.904 1.00 86.44 327 ASN A O 1
ATOM 2525 N N . ARG A 1 328 ? -14.519 -22.905 28.653 1.00 83.06 328 ARG A N 1
ATOM 2526 C CA . ARG A 1 328 ? -15.307 -24.139 28.509 1.00 83.06 328 ARG A CA 1
ATOM 2527 C C . ARG A 1 328 ? -14.430 -25.255 27.933 1.00 83.06 328 ARG A C 1
ATOM 2529 O O . ARG A 1 328 ? -13.335 -24.974 27.440 1.00 83.06 328 ARG A O 1
ATOM 2536 N N . ASP A 1 329 ? -14.890 -26.502 27.988 1.00 83.44 329 ASP A N 1
ATOM 2537 C CA . ASP A 1 329 ? -14.137 -27.643 27.472 1.00 83.44 329 ASP A CA 1
ATOM 2538 C C . ASP A 1 329 ? -14.006 -27.554 25.945 1.00 83.44 329 ASP A C 1
ATOM 2540 O O . ASP A 1 329 ? -14.923 -27.848 25.180 1.00 83.44 329 ASP A O 1
ATOM 2544 N N . TYR A 1 330 ? -12.820 -27.152 25.489 1.00 81.50 330 TYR A N 1
ATOM 2545 C CA . TYR A 1 330 ? -12.517 -26.985 24.069 1.00 81.50 330 TYR A CA 1
ATOM 2546 C C . TYR A 1 330 ? -12.437 -28.317 23.301 1.00 81.50 330 TYR A C 1
ATOM 2548 O O . TYR A 1 330 ? -12.391 -28.297 22.066 1.00 81.50 330 TYR A O 1
ATOM 2556 N N . SER A 1 331 ? -12.396 -29.459 24.004 1.00 84.00 331 SER A N 1
ATOM 2557 C CA . SER A 1 331 ? -12.441 -30.794 23.395 1.00 84.00 331 SER A CA 1
ATOM 2558 C C . SER A 1 331 ? -13.863 -31.215 23.013 1.00 84.00 331 SER A C 1
ATOM 2560 O O . SER A 1 331 ? -14.040 -32.021 22.097 1.00 84.00 331 SER A O 1
ATOM 2562 N N . ASN A 1 332 ? -14.879 -30.607 23.634 1.00 90.56 332 ASN A N 1
ATOM 2563 C CA . ASN A 1 332 ? -16.272 -30.790 23.267 1.00 90.56 332 ASN A CA 1
ATOM 2564 C C . ASN A 1 332 ? -16.623 -29.904 22.061 1.00 90.56 332 ASN A C 1
ATOM 2566 O O . ASN A 1 332 ? -16.529 -28.675 22.103 1.00 90.56 332 ASN A O 1
ATOM 2570 N N . GLN A 1 333 ? -17.047 -30.533 20.964 1.00 87.44 333 GLN A N 1
ATOM 2571 C CA . GLN A 1 333 ? -17.347 -29.834 19.715 1.00 87.44 333 GLN A CA 1
ATOM 2572 C C . GLN A 1 333 ? -18.506 -28.832 19.848 1.00 87.44 333 GLN A C 1
ATOM 2574 O O . GLN A 1 333 ? -18.447 -27.762 19.232 1.00 87.44 333 GLN A O 1
ATOM 2579 N N . ASP A 1 334 ? -19.519 -29.141 20.657 1.00 87.50 334 ASP A N 1
ATOM 2580 C CA . ASP A 1 334 ? -20.679 -28.271 20.860 1.00 87.50 334 ASP A CA 1
ATOM 2581 C C . ASP A 1 334 ? -20.293 -27.039 21.682 1.00 87.50 334 ASP A C 1
ATOM 2583 O O . ASP A 1 334 ? -20.591 -25.908 21.288 1.00 87.50 334 ASP A O 1
ATOM 2587 N N . GLU A 1 335 ? -19.539 -27.228 22.773 1.00 87.12 335 GLU A N 1
ATOM 2588 C CA . GLU A 1 335 ? -19.028 -26.110 23.578 1.00 87.12 335 GLU A CA 1
ATOM 2589 C C . GLU A 1 335 ? -18.069 -25.229 22.770 1.00 87.12 335 GLU A C 1
ATOM 2591 O O . GLU A 1 335 ? -18.160 -24.000 22.822 1.00 87.12 335 GLU A O 1
ATOM 2596 N N . ARG A 1 336 ? -17.208 -25.835 21.945 1.00 88.88 336 ARG A N 1
ATOM 2597 C CA . ARG A 1 336 ? -16.324 -25.097 21.040 1.00 88.88 336 ARG A CA 1
ATOM 2598 C C . ARG A 1 336 ? -17.123 -24.235 20.062 1.00 88.88 336 ARG A C 1
ATOM 2600 O O . ARG A 1 336 ? -16.831 -23.050 19.903 1.00 88.88 336 ARG A O 1
ATOM 2607 N N . SER A 1 337 ? -18.134 -24.813 19.415 1.00 89.69 337 SER A N 1
ATOM 2608 C CA . SER A 1 337 ? -18.971 -24.113 18.428 1.00 89.69 337 SER A CA 1
ATOM 2609 C C . SER A 1 337 ? -19.742 -22.961 19.071 1.00 89.69 337 SER A C 1
ATOM 2611 O O . SER A 1 337 ? -19.758 -21.851 18.537 1.00 89.69 337 SER A O 1
ATOM 2613 N N . ARG A 1 338 ? -20.268 -23.183 20.280 1.00 89.88 338 ARG A N 1
ATOM 2614 C CA . ARG A 1 338 ? -20.910 -22.159 21.108 1.00 89.88 338 ARG A CA 1
ATOM 2615 C C . ARG A 1 338 ? -19.976 -20.982 21.409 1.00 89.88 338 ARG A C 1
ATOM 2617 O O . ARG A 1 338 ? -20.358 -19.837 21.171 1.00 89.88 338 ARG A O 1
ATOM 2624 N N . ILE A 1 339 ? -18.742 -21.237 21.865 1.00 91.00 339 ILE A N 1
ATOM 2625 C CA . ILE A 1 339 ? -17.734 -20.184 22.108 1.00 91.00 339 ILE A CA 1
ATOM 2626 C C . ILE A 1 339 ? -17.464 -19.384 20.830 1.00 91.00 339 ILE A C 1
ATOM 2628 O O . ILE A 1 339 ? -17.390 -18.154 20.872 1.00 91.00 339 ILE A O 1
ATOM 2632 N N . HIS A 1 340 ? -17.323 -20.070 19.691 1.00 90.88 340 HIS A N 1
ATOM 2633 C CA . HIS A 1 340 ? -17.077 -19.419 18.407 1.00 90.88 340 HIS A CA 1
ATOM 2634 C C . HIS A 1 340 ? -18.227 -18.497 17.998 1.00 90.88 340 HIS A C 1
ATOM 2636 O O . HIS A 1 340 ? -17.955 -17.359 17.627 1.00 90.88 340 HIS A O 1
ATOM 2642 N N . TRP A 1 341 ? -19.485 -18.927 18.120 1.00 92.50 341 TRP A N 1
ATOM 2643 C CA . TRP A 1 341 ? -20.639 -18.082 17.793 1.00 92.50 341 TRP A CA 1
ATOM 2644 C C . TRP A 1 341 ? -20.770 -16.872 18.716 1.00 92.50 341 TRP A C 1
ATOM 2646 O O . TRP A 1 341 ? -21.063 -15.774 18.246 1.00 92.50 341 TRP A O 1
ATOM 2656 N N . ILE A 1 342 ? -20.511 -17.042 20.017 1.00 93.56 342 ILE A N 1
ATOM 2657 C CA . ILE A 1 342 ? -20.521 -15.920 20.965 1.00 93.56 342 ILE A CA 1
ATOM 2658 C C . ILE A 1 342 ? -19.429 -14.904 20.605 1.00 93.56 342 ILE A C 1
ATOM 2660 O O . ILE A 1 342 ? -19.694 -13.701 20.533 1.00 93.56 342 ILE A O 1
ATOM 2664 N N . ARG A 1 343 ? -18.209 -15.381 20.327 1.00 92.31 343 ARG A N 1
ATOM 2665 C CA . ARG A 1 343 ? -17.080 -14.524 19.946 1.00 92.31 343 ARG A CA 1
ATOM 2666 C C . ARG A 1 343 ? -17.319 -13.823 18.609 1.00 92.31 343 ARG A C 1
ATOM 2668 O O . ARG A 1 343 ? -17.017 -12.639 18.496 1.00 92.31 343 ARG A O 1
ATOM 2675 N N . ASP A 1 344 ? -17.871 -14.521 17.622 1.00 93.69 344 ASP A N 1
ATOM 2676 C CA . ASP A 1 344 ? -18.177 -13.952 16.309 1.00 93.69 344 ASP A CA 1
ATOM 2677 C C . ASP A 1 344 ? -19.248 -12.855 16.400 1.00 93.69 344 ASP A C 1
ATOM 2679 O O . ASP A 1 344 ? -19.047 -11.748 15.896 1.00 93.69 344 ASP A O 1
ATOM 2683 N N . ALA A 1 345 ? -20.328 -13.104 17.149 1.00 93.81 345 ALA A N 1
ATOM 2684 C CA . ALA A 1 345 ? -21.358 -12.101 17.406 1.00 93.81 345 ALA A CA 1
ATOM 2685 C C . ALA A 1 345 ? -20.771 -10.837 18.052 1.00 93.81 345 ALA A C 1
ATOM 2687 O O . ALA A 1 345 ? -21.094 -9.723 17.643 1.00 93.81 345 ALA A O 1
ATOM 2688 N N . TRP A 1 346 ? -19.876 -10.989 19.032 1.00 94.06 346 TRP A N 1
ATOM 2689 C CA . TRP A 1 346 ? -19.233 -9.848 19.679 1.00 94.06 346 TRP A CA 1
ATOM 2690 C C . TRP A 1 346 ? -18.254 -9.110 18.753 1.00 94.06 346 TRP A C 1
ATOM 2692 O O . TRP A 1 346 ? -18.308 -7.880 18.669 1.00 94.06 346 TRP A O 1
ATOM 2702 N N . ASN A 1 347 ? -17.415 -9.829 18.003 1.00 92.44 347 ASN A N 1
ATOM 2703 C CA . ASN A 1 347 ? -16.453 -9.243 17.061 1.00 92.44 347 ASN A CA 1
ATOM 2704 C C . ASN A 1 347 ? -17.135 -8.401 15.973 1.00 92.44 347 ASN A C 1
ATOM 2706 O O . ASN A 1 347 ? -16.622 -7.345 15.595 1.00 92.44 347 ASN A O 1
ATOM 2710 N N . ASN A 1 348 ? -18.301 -8.850 15.506 1.00 92.56 348 ASN A N 1
ATOM 2711 C CA . ASN A 1 348 ? -19.033 -8.228 14.404 1.00 92.56 348 ASN A CA 1
ATOM 2712 C C . ASN A 1 348 ? -20.119 -7.241 14.862 1.00 92.56 348 ASN A C 1
ATOM 2714 O O . ASN A 1 348 ? -20.736 -6.573 14.030 1.00 92.56 348 ASN A O 1
ATOM 2718 N N . CYS A 1 349 ? -20.349 -7.102 16.171 1.00 90.62 349 CYS A N 1
ATOM 2719 C CA . CYS A 1 349 ? -21.345 -6.187 16.714 1.00 90.62 349 CYS A CA 1
ATOM 2720 C C . CYS A 1 349 ? -20.712 -4.906 17.268 1.00 90.62 349 CYS A C 1
ATOM 2722 O O . CYS A 1 349 ? -19.981 -4.921 18.264 1.00 90.62 349 CYS A O 1
ATOM 2724 N N . SER A 1 350 ? -21.080 -3.776 16.660 1.00 88.38 350 SER A N 1
ATOM 2725 C CA . SER A 1 350 ? -20.923 -2.451 17.265 1.00 88.38 350 SER A CA 1
ATOM 2726 C C . SER A 1 350 ? -22.035 -2.234 18.299 1.00 88.38 350 SER A C 1
ATOM 2728 O O . SER A 1 350 ? -23.222 -2.403 17.968 1.00 88.38 350 SER A O 1
ATOM 2730 N N . LEU A 1 351 ? -21.633 -1.941 19.539 1.00 83.94 351 LEU A N 1
ATOM 2731 C CA . LEU A 1 351 ? -22.483 -1.793 20.727 1.00 83.94 351 LEU A CA 1
ATOM 2732 C C . LEU A 1 351 ? -22.744 -0.334 21.086 1.00 83.94 351 LEU A C 1
ATOM 2734 O O . LEU A 1 351 ? -21.801 0.480 20.950 1.00 83.94 351 LEU A O 1
#

Foldseek 3Di:
DDDDDPDCPPVLLLLLLVLVQPQDPPPDDDDDDDDDDPPVVSQVVQVVVLVDDDDDDDDDSPPLNVQDNPDQRNSQVVSLVLLVLLLVQCCQVPVVDPDPVSPDSDDDTRDCVVVVPPDVPDDPDDLLDDSNLVSLVVSLVSSVGDCSCVDPSSVVSVVSSVVVVVVSVVCVVVSVVVVVVVVVVVLVVVLVVCCVVQVVAAWCVNPVVDALQRLLQVRLVRVCCVVFPPWDWDWDKADDVPWIEIEIETEAAAALVVSCVSSVLQAQFDQDPVVRDTDGDPRSSCNTRGHTPYYHYDYHYDQVSLVVLLCVVPPPDPDDQDPCLQVDPCVDPVSVVSSVSSVVSRNPDRD

Radius of gyration: 33.23 Å; chains: 1; bounding box: 64×61×90 Å